Protein AF-0000000072565483 (afdb_homodimer)

Organism: Arthroderma benhamiae (strain ATCC MYA-4681 / CBS 112371) (NCBI:txid663331)

InterPro domains:
  IPR013901 Anthrone oxygenase [PF08592] (45-177)

Radius of gyration: 23.78 Å; Cα contacts (8 Å, |Δi|>4): 462; chains: 2; bounding box: 45×75×50 Å

pLDDT: mean 85.77, std 15.74, range [36.38, 98.44]

Sequence (370 aa):
MNPGSILTYSTALIPTITLPSGSGPASYDSNHKPGSPISHIATQWRHAYNIGKSSMPFCAIGAGTAYAYLSYVFRHETTLRPADTRTSNWYLLASGLVMSIIPYTLLVMSPTNKSLLSRAEVADAESMTGVSKAKEAASKASGDSKATREDVEVLNWLKGWAELNVVRSLFPLAGTLAALYATLYMNPGSILTYSTALIPTITLPSGSGPASYDSNHKPGSPISHIATQWRHAYNIGKSSMPFCAIGAGTAYAYLSYVFRHETTLRPADTRTSNWYLLASGLVMSIIPYTLLVMSPTNKSLLSRAEVADAESMTGVSKAKEAASKASGDSKATREDVEVLNWLKGWAELNVVRSLFPLAGTLAALYATLY

Foldseek 3Di:
DALVVLLCCLPPVLCVLQQQPPDDPPPVDPPRHRPDPLLVSLLSVVVVVVVCVVPQLVVLQVQLVVLQVVLVPLCDDDPVDHRDNVLSVLSNLLSCLSNVLVVLCVPPVVVLVVVSVVSNVVSVVCVVVVNVVVCVVCCVVVVPPVVVVVSVVSSVSSNVNSVSSNVSSVSNVVSVVSNVVSVPD/DALVVLLCCLPPVLCVLQQQPPDDPPPPDPPRHRPDPLLVSLLSVVVVVVVCVVPQLVVLQVQLVVLQVVLVPLCDDDPVDHRDNVLSVLSNLLSCLSNVLVVLCVPPVVVLVVVSVVSNVVSVVCVVVVNVVVVVVCCVVVVPPVSVVVSVVSSVSSNVNSVSSNVSSVSNVVSVVSNVVSVPD

Nearest PDB structures (foldseek):
  6ixg-assembly2_B  TM=3.449E-01  e=3.490E+00  Homo sapiens
  3ja6-assembly1_I  TM=3.674E-01  e=7.450E+00  Escherichia coli
  6ixg-assembly2_B  TM=3.447E-01  e=3.470E+00  Homo sapiens

Secondary structure (DSSP, 8-state):
--HHHHHHIIIIIHHHHTPBTT-SS----TT--BSS-HHHHHHHHHHHHHHHHHHHHHHHHHHHHHHHHHHHHHHS-BTTB---HHHHHHHHHHHHHHHTHHHHIIIIIHHHHHHHHHHHHHHHHHHHHTHHHHHHHHHHHHT-HHHHHHHHHHHHHHHHHHHHHHHHHHHHHHHHHHHHHHHH-/--HHHHHHIIIIIHHHHTPBTT-SS----TT--BSS-HHHHHHHHHHHHHHHHHHHHHHHHHHHHHHHHHHHHHHS-BTTB---HHHHHHHHHHHHHHHTHHHHIIIIIHHHHHHHHHHHHHHHHHHHHTHHHHHHHHHHHHT-HHHHHHHHHHHHHHHHHHHHHHHHHHHHHHHHHHHHHHHH-

Structure (mmCIF, N/CA/C/O backbone):
data_AF-0000000072565483-model_v1
#
loop_
_entity.id
_entity.type
_entity.pdbx_description
1 polymer 'DUF1772-domain-containing protein'
#
loop_
_atom_site.group_PDB
_atom_site.id
_atom_site.type_symbol
_atom_site.label_atom_id
_atom_site.label_alt_id
_atom_site.label_comp_id
_atom_site.label_asym_id
_atom_site.label_entity_id
_atom_site.label_seq_id
_atom_site.pdbx_PDB_ins_code
_atom_site.Cartn_x
_atom_site.Cartn_y
_atom_site.Cartn_z
_atom_site.occupancy
_atom_site.B_iso_or_equiv
_atom_site.auth_seq_id
_atom_site.auth_comp_id
_atom_site.auth_asym_id
_atom_site.auth_atom_id
_atom_site.pdbx_PDB_model_num
ATOM 1 N N . MET A 1 1 ? 6.883 -11.883 -2.469 1 46.59 1 MET A N 1
ATOM 2 C CA . MET A 1 1 ? 7.16 -10.453 -2.334 1 46.59 1 MET A CA 1
ATOM 3 C C . MET A 1 1 ? 6.336 -9.648 -3.33 1 46.59 1 MET A C 1
ATOM 5 O O . MET A 1 1 ? 6.32 -9.953 -4.523 1 46.59 1 MET A O 1
ATOM 9 N N . ASN A 1 2 ? 5.277 -8.688 -2.691 1 68.81 2 ASN A N 1
ATOM 10 C CA . ASN A 1 2 ? 4.148 -8.219 -3.492 1 68.81 2 ASN A CA 1
ATOM 11 C C . ASN A 1 2 ? 4.434 -6.863 -4.129 1 68.81 2 ASN A C 1
ATOM 13 O O . ASN A 1 2 ? 4.594 -5.863 -3.422 1 68.81 2 ASN A O 1
ATOM 17 N N . PRO A 1 3 ? 5.027 -6.895 -5.359 1 86.38 3 PRO A N 1
ATOM 18 C CA . PRO A 1 3 ? 5.188 -5.648 -6.113 1 86.38 3 PRO A CA 1
ATOM 19 C C . PRO A 1 3 ? 4.043 -4.664 -5.875 1 86.38 3 PRO A C 1
ATOM 21 O O . PRO A 1 3 ? 4.258 -3.451 -5.895 1 86.38 3 PRO A O 1
ATOM 24 N N . GLY A 1 4 ? 3.014 -5.215 -5.469 1 87.81 4 GLY A N 1
ATOM 25 C CA . GLY A 1 4 ? 1.86 -4.363 -5.219 1 87.81 4 GLY A CA 1
ATOM 26 C C . GLY A 1 4 ? 2.029 -3.475 -4 1 87.81 4 GLY A C 1
ATOM 27 O O . GLY A 1 4 ? 1.647 -2.303 -4.023 1 87.81 4 GLY A O 1
ATOM 28 N N . SER A 1 5 ? 2.588 -4.051 -2.98 1 91.25 5 SER A N 1
ATOM 29 C CA . SER A 1 5 ? 2.82 -3.27 -1.771 1 91.25 5 SER A CA 1
ATOM 30 C C . SER A 1 5 ? 3.803 -2.131 -2.029 1 91.25 5 SER A C 1
ATOM 32 O O . SER A 1 5 ? 3.578 -1 -1.593 1 91.25 5 SER A O 1
ATOM 34 N N . ILE A 1 6 ? 4.836 -2.445 -2.756 1 93.19 6 ILE A N 1
ATOM 35 C CA . ILE A 1 6 ? 5.848 -1.439 -3.061 1 93.19 6 ILE A CA 1
ATOM 36 C C . ILE A 1 6 ? 5.223 -0.318 -3.889 1 93.19 6 ILE A C 1
ATOM 38 O O . ILE A 1 6 ? 5.387 0.862 -3.568 1 93.19 6 ILE A O 1
ATOM 42 N N . LEU A 1 7 ? 4.461 -0.708 -4.832 1 93.5 7 LEU A N 1
ATOM 43 C CA . LEU A 1 7 ? 3.861 0.255 -5.746 1 93.5 7 LEU A CA 1
ATOM 44 C C . LEU A 1 7 ? 2.844 1.131 -5.023 1 93.5 7 LEU A C 1
ATOM 46 O O . LEU A 1 7 ? 2.682 2.307 -5.355 1 93.5 7 LEU A O 1
ATOM 50 N N . THR A 1 8 ? 2.229 0.582 -4.055 1 94.88 8 THR A N 1
ATOM 51 C CA . THR A 1 8 ? 1.187 1.291 -3.322 1 94.88 8 THR A CA 1
ATOM 52 C C . THR A 1 8 ? 1.768 2.49 -2.578 1 94.88 8 THR A C 1
ATOM 54 O O . THR A 1 8 ? 1.106 3.521 -2.441 1 94.88 8 THR A O 1
ATOM 57 N N . TYR A 1 9 ? 2.975 2.449 -2.135 1 96.75 9 TYR A N 1
ATOM 58 C CA . TYR A 1 9 ? 3.607 3.598 -1.497 1 96.75 9 TYR A CA 1
ATOM 59 C C . TYR A 1 9 ? 3.701 4.773 -2.461 1 96.75 9 TYR A C 1
ATOM 61 O O . TYR A 1 9 ? 3.428 5.918 -2.086 1 96.75 9 TYR A O 1
ATOM 69 N N . SER A 1 10 ? 4.023 4.453 -3.705 1 97.25 10 SER A N 1
ATOM 70 C CA . SER A 1 10 ? 4.223 5.508 -4.695 1 97.25 10 SER A CA 1
ATOM 71 C C . SER A 1 10 ? 2.893 5.984 -5.273 1 97.25 10 SER A C 1
ATOM 73 O O . SER A 1 10 ? 2.719 7.172 -5.547 1 97.25 10 SER A O 1
ATOM 75 N N . THR A 1 11 ? 1.966 5.055 -5.355 1 94.94 11 THR A N 1
ATOM 76 C CA . THR A 1 11 ? 0.768 5.395 -6.117 1 94.94 11 THR A CA 1
ATOM 77 C C . THR A 1 11 ? -0.355 5.84 -5.184 1 94.94 11 THR A C 1
ATOM 79 O O . THR A 1 11 ? -1.305 6.496 -5.617 1 94.94 11 THR A O 1
ATOM 82 N N . ALA A 1 12 ? -0.25 5.504 -3.953 1 95.62 12 ALA A N 1
ATOM 83 C CA . ALA A 1 12 ? -1.341 5.852 -3.047 1 95.62 12 ALA A CA 1
ATOM 84 C C . ALA A 1 12 ? -0.822 6.625 -1.836 1 95.62 12 ALA A C 1
ATOM 86 O O . ALA A 1 12 ? -1.304 7.719 -1.537 1 95.62 12 ALA A O 1
ATOM 87 N N . LEU A 1 13 ? 0.174 6.141 -1.209 1 96.69 13 LEU A N 1
ATOM 88 C CA . LEU A 1 13 ? 0.614 6.727 0.053 1 96.69 13 LEU A CA 1
ATOM 89 C C . LEU A 1 13 ? 1.181 8.125 -0.164 1 96.69 13 LEU A C 1
ATOM 91 O O . LEU A 1 13 ? 0.749 9.078 0.483 1 96.69 13 LEU A O 1
ATOM 95 N N . ILE A 1 14 ? 2.102 8.289 -1.11 1 97.38 14 ILE A N 1
ATOM 96 C CA . ILE A 1 14 ? 2.77 9.57 -1.315 1 97.38 14 ILE A CA 1
ATOM 97 C C . ILE A 1 14 ? 1.759 10.609 -1.795 1 97.38 14 ILE A C 1
ATOM 99 O O . ILE A 1 14 ? 1.671 11.703 -1.233 1 97.38 14 ILE A O 1
ATOM 103 N N . PRO A 1 15 ? 0.919 10.281 -2.76 1 95.44 15 PRO A N 1
ATOM 104 C CA . PRO A 1 15 ? -0.074 11.281 -3.164 1 95.44 15 PRO A CA 1
ATOM 105 C C . PRO A 1 15 ? -1.055 11.625 -2.045 1 95.44 15 PRO A C 1
ATOM 107 O O . PRO A 1 15 ? -1.572 12.742 -1.996 1 95.44 15 PRO A O 1
ATOM 110 N N . THR A 1 16 ? -1.257 10.727 -1.17 1 96.12 16 THR A N 1
ATOM 111 C CA . THR A 1 16 ? -2.225 10.938 -0.101 1 96.12 16 THR A CA 1
ATOM 112 C C . THR A 1 16 ? -1.647 11.859 0.975 1 96.12 16 THR A C 1
ATOM 114 O O . THR A 1 16 ? -2.324 12.773 1.446 1 96.12 16 THR A O 1
ATOM 117 N N . ILE A 1 17 ? -0.395 11.68 1.289 1 95.88 17 ILE A N 1
ATOM 118 C CA . ILE A 1 17 ? 0.147 12.484 2.377 1 95.88 17 ILE A CA 1
ATOM 119 C C . ILE A 1 17 ? 0.5 13.875 1.86 1 95.88 17 ILE A C 1
ATOM 121 O O . ILE A 1 17 ? 0.728 14.797 2.646 1 95.88 17 ILE A O 1
ATOM 125 N N . THR A 1 18 ? 0.557 14.055 0.554 1 94.88 18 THR A N 1
ATOM 126 C CA . THR A 1 18 ? 0.87 15.352 -0.024 1 94.88 18 THR A CA 1
ATOM 127 C C . THR A 1 18 ? -0.388 16.016 -0.58 1 94.88 18 THR A C 1
ATOM 129 O O . THR A 1 18 ? -0.303 17 -1.328 1 94.88 18 THR A O 1
ATOM 132 N N . LEU A 1 19 ? -1.481 15.453 -0.203 1 93.25 19 LEU A N 1
ATOM 133 C CA . LEU A 1 19 ? -2.756 15.953 -0.709 1 93.25 19 LEU A CA 1
ATOM 134 C C . LEU A 1 19 ? -3.004 17.391 -0.248 1 93.25 19 LEU A C 1
ATOM 136 O O . LEU A 1 19 ? -2.771 17.719 0.916 1 93.25 19 LEU A O 1
ATOM 140 N N . PRO A 1 20 ? -3.428 18.297 -1.104 1 88.44 20 PRO A N 1
ATOM 141 C CA . PRO A 1 20 ? -3.779 19.641 -0.68 1 88.44 20 PRO A CA 1
ATOM 142 C C . PRO A 1 20 ? -5.031 19.688 0.192 1 88.44 20 PRO A C 1
ATOM 144 O O . PRO A 1 20 ? -5.84 18.75 0.163 1 88.44 20 PRO A O 1
ATOM 147 N N . SER A 1 21 ? -5.082 20.766 0.998 1 78.19 21 SER A N 1
ATOM 148 C CA . SER A 1 21 ? -6.281 20.969 1.804 1 78.19 21 SER A CA 1
ATOM 149 C C . SER A 1 21 ? -7.492 21.266 0.926 1 78.19 21 SER A C 1
ATOM 151 O O . SER A 1 21 ? -7.391 21.984 -0.067 1 78.19 21 SER A O 1
ATOM 153 N N . GLY A 1 22 ? -8.602 20.922 1.301 1 64.44 22 GLY A N 1
ATOM 154 C CA . GLY A 1 22 ? -9.836 21.25 0.612 1 64.44 22 GLY A CA 1
ATOM 155 C C . GLY A 1 22 ? -9.984 20.531 -0.72 1 64.44 22 GLY A C 1
ATOM 156 O O . GLY A 1 22 ? -10.805 20.922 -1.551 1 64.44 22 GLY A O 1
ATOM 157 N N . SER A 1 23 ? -8.852 19.844 -1.213 1 57.5 23 SER A N 1
ATOM 158 C CA . SER A 1 23 ? -8.711 19.5 -2.625 1 57.5 23 SER A CA 1
ATOM 159 C C . SER A 1 23 ? -9.844 18.578 -3.088 1 57.5 23 SER A C 1
ATOM 161 O O . SER A 1 23 ? -10.109 17.562 -2.465 1 57.5 23 SER A O 1
ATOM 163 N N . GLY A 1 24 ? -10.922 19.156 -3.592 1 50.03 24 GLY A N 1
ATOM 164 C CA . GLY A 1 24 ? -11.703 18.547 -4.656 1 50.03 24 GLY A CA 1
ATOM 165 C C . GLY A 1 24 ? -10.875 17.656 -5.559 1 50.03 24 GLY A C 1
ATOM 166 O O . GLY A 1 24 ? -9.703 17.375 -5.27 1 50.03 24 GLY A O 1
ATOM 167 N N . PRO A 1 25 ? -11.273 17.328 -6.645 1 42.94 25 PRO A N 1
ATOM 168 C CA . PRO A 1 25 ? -10.469 16.531 -7.578 1 42.94 25 PRO A CA 1
ATOM 169 C C . PRO A 1 25 ? -9.062 17.078 -7.77 1 42.94 25 PRO A C 1
ATOM 171 O O . PRO A 1 25 ? -8.891 18.297 -7.98 1 42.94 25 PRO A O 1
ATOM 174 N N . ALA A 1 26 ? -8.141 16.656 -7.164 1 43.19 26 ALA A N 1
ATOM 175 C CA . ALA A 1 26 ? -6.75 17.094 -7.086 1 43.19 26 ALA A CA 1
ATOM 176 C C . ALA A 1 26 ? -6.281 17.672 -8.422 1 43.19 26 ALA A C 1
ATOM 178 O O . ALA A 1 26 ? -6.199 16.938 -9.414 1 43.19 26 ALA A O 1
ATOM 179 N N . SER A 1 27 ? -6.688 18.828 -8.891 1 36.62 27 SER A N 1
ATOM 180 C CA . SER A 1 27 ? -5.859 19.375 -9.961 1 36.62 27 SER A CA 1
ATOM 181 C C . SER A 1 27 ? -4.422 19.594 -9.5 1 36.62 27 SER A C 1
ATOM 183 O O . SER A 1 27 ? -4.188 20.172 -8.438 1 36.62 27 SER A O 1
ATOM 185 N N . TYR A 1 28 ? -3.527 18.703 -9.852 1 36.91 28 TYR A N 1
ATOM 186 C CA . TYR A 1 28 ? -2.088 18.859 -9.68 1 36.91 28 TYR A CA 1
ATOM 187 C C . TYR A 1 28 ? -1.649 20.266 -10.031 1 36.91 28 TYR A C 1
ATOM 189 O O . TYR A 1 28 ? -1.38 20.578 -11.195 1 36.91 28 TYR A O 1
ATOM 197 N N . ASP A 1 29 ? -2.174 21.312 -9.656 1 39.22 29 ASP A N 1
ATOM 198 C CA . ASP A 1 29 ? -1.518 22.578 -10 1 39.22 29 ASP A CA 1
ATOM 199 C C . ASP A 1 29 ? -0.227 22.75 -9.211 1 39.22 29 ASP A C 1
ATOM 201 O O . ASP A 1 29 ? -0.084 22.203 -8.109 1 39.22 29 ASP A O 1
ATOM 205 N N . SER A 1 30 ? 0.915 23.078 -9.828 1 43.91 30 SER A N 1
ATOM 206 C CA . SER A 1 30 ? 2.264 23.453 -9.414 1 43.91 30 SER A CA 1
ATOM 207 C C . SER A 1 30 ? 2.256 24.125 -8.047 1 43.91 30 SER A C 1
ATOM 209 O O . SER A 1 30 ? 3.229 24.031 -7.293 1 43.91 30 SER A O 1
ATOM 211 N N . ASN A 1 31 ? 1.217 24.938 -7.723 1 50.19 31 ASN A N 1
ATOM 212 C CA . ASN A 1 31 ? 1.109 25.672 -6.469 1 50.19 31 ASN A CA 1
ATOM 213 C C . ASN A 1 31 ? 0.411 24.844 -5.391 1 50.19 31 ASN A C 1
ATOM 215 O O . ASN A 1 31 ? -0.151 25.406 -4.445 1 50.19 31 ASN A O 1
ATOM 219 N N . HIS A 1 32 ? 0.515 23.547 -5.512 1 61.59 32 HIS A N 1
ATOM 220 C CA . HIS A 1 32 ? -0.206 22.578 -4.688 1 61.59 32 HIS A CA 1
ATOM 221 C C . HIS A 1 32 ? 0.387 22.484 -3.285 1 61.59 32 HIS A C 1
ATOM 223 O O . HIS A 1 32 ? 1.496 21.984 -3.105 1 61.59 32 HIS A O 1
ATOM 229 N N . LYS A 1 33 ? -0.057 23.344 -2.557 1 76.69 33 LYS A N 1
ATOM 230 C CA . LYS A 1 33 ? 0.344 23.328 -1.152 1 76.69 33 LYS A CA 1
ATOM 231 C C . LYS A 1 33 ? -0.355 22.203 -0.393 1 76.69 33 LYS A C 1
ATOM 233 O O . LYS A 1 33 ? -1.586 22.156 -0.338 1 76.69 33 LYS A O 1
ATOM 238 N N . PRO A 1 34 ? 0.453 21.344 0.024 1 87.62 34 PRO A N 1
ATOM 239 C CA . PRO A 1 34 ? -0.163 20.266 0.804 1 87.62 34 PRO A CA 1
ATOM 240 C C . PRO A 1 34 ? -0.987 20.797 1.979 1 87.62 34 PRO A C 1
ATOM 242 O O . PRO A 1 34 ? -0.74 21.891 2.471 1 87.62 34 PRO A O 1
ATOM 245 N N . GLY A 1 35 ? -1.945 19.953 2.318 1 87.75 35 GLY A N 1
ATOM 246 C CA . GLY A 1 35 ? -2.809 20.297 3.432 1 87.75 35 GLY A CA 1
ATOM 247 C C . GLY A 1 35 ? -2.152 20.094 4.785 1 87.75 35 GLY A C 1
ATOM 248 O O . GLY A 1 35 ? -2.617 20.641 5.793 1 87.75 35 GLY A O 1
ATOM 249 N N . SER A 1 36 ? -1.115 19.328 4.801 1 89.94 36 SER A N 1
ATOM 250 C CA . SER A 1 36 ? -0.329 19.094 6.008 1 89.94 36 SER A CA 1
ATOM 251 C C . SER A 1 36 ? 0.992 19.859 5.961 1 89.94 36 SER A C 1
ATOM 253 O O . SER A 1 36 ? 1.561 20.062 4.887 1 89.94 36 SER A O 1
ATOM 255 N N . PRO A 1 37 ? 1.458 20.312 7.188 1 89.31 37 PRO A N 1
ATOM 256 C CA . PRO A 1 37 ? 2.793 20.906 7.191 1 89.31 37 PRO A CA 1
ATOM 257 C C . PRO A 1 37 ? 3.857 19.984 6.598 1 89.31 37 PRO A C 1
ATOM 259 O O . PRO A 1 37 ? 3.82 18.781 6.812 1 89.31 37 PRO A O 1
ATOM 262 N N . ILE A 1 38 ? 4.746 20.547 5.879 1 91.5 38 ILE A N 1
ATOM 263 C CA . ILE A 1 38 ? 5.785 19.781 5.191 1 91.5 38 ILE A CA 1
ATOM 264 C C . ILE A 1 38 ? 6.605 19 6.207 1 91.5 38 ILE A C 1
ATOM 266 O O . ILE A 1 38 ? 7.023 17.859 5.934 1 91.5 38 ILE A O 1
ATOM 270 N N . SER A 1 39 ? 6.895 19.562 7.344 1 90.69 39 SER A N 1
ATOM 271 C CA . SER A 1 39 ? 7.609 18.859 8.398 1 90.69 39 SER A CA 1
ATOM 272 C C . SER A 1 39 ? 6.871 17.594 8.812 1 90.69 39 SER A C 1
ATOM 274 O O . SER A 1 39 ? 7.492 16.547 9.023 1 90.69 39 SER A O 1
ATOM 276 N N . HIS A 1 40 ? 5.57 17.688 8.883 1 92.44 40 HIS A N 1
ATOM 277 C CA . HIS A 1 40 ? 4.766 16.531 9.234 1 92.44 40 HIS A CA 1
ATOM 278 C C . HIS A 1 40 ? 4.773 15.492 8.109 1 92.44 40 HIS A C 1
ATOM 280 O O . HIS A 1 40 ? 4.809 14.289 8.375 1 92.44 40 HIS A O 1
ATOM 286 N N . ILE A 1 41 ? 4.73 15.945 6.922 1 95.19 41 ILE A N 1
ATOM 287 C CA . ILE A 1 41 ? 4.773 15.039 5.777 1 95.19 41 ILE A CA 1
ATOM 288 C C . ILE A 1 41 ? 6.082 14.25 5.789 1 95.19 41 ILE A C 1
ATOM 290 O O . ILE A 1 41 ? 6.09 13.055 5.496 1 95.19 41 ILE A O 1
ATOM 294 N N . ALA A 1 42 ? 7.172 14.898 6.133 1 95.25 42 ALA A N 1
ATOM 295 C CA . ALA A 1 42 ? 8.461 14.219 6.23 1 95.25 42 ALA A CA 1
ATOM 296 C C . ALA A 1 42 ? 8.414 13.117 7.289 1 95.25 42 ALA A C 1
ATOM 298 O O . ALA A 1 42 ? 8.93 12.016 7.074 1 95.25 42 ALA A O 1
ATOM 299 N N . THR A 1 43 ? 7.828 13.414 8.375 1 95.31 43 THR A N 1
ATOM 300 C CA . THR A 1 43 ? 7.742 12.414 9.438 1 95.31 43 THR A CA 1
ATOM 301 C C . THR A 1 43 ? 6.781 11.297 9.047 1 95.31 43 THR A C 1
ATOM 303 O O . THR A 1 43 ? 6.98 10.141 9.422 1 95.31 43 THR A O 1
ATOM 306 N N . GLN A 1 44 ? 5.754 11.617 8.352 1 95.88 44 GLN A N 1
ATOM 307 C CA . GLN A 1 44 ? 4.852 10.594 7.828 1 95.88 44 GLN A CA 1
ATOM 308 C C . GLN A 1 44 ? 5.578 9.656 6.871 1 95.88 44 GLN A C 1
ATOM 310 O O . GLN A 1 44 ? 5.414 8.438 6.949 1 95.88 44 GLN A O 1
ATOM 315 N N . TRP A 1 45 ? 6.301 10.297 5.969 1 97.44 45 TRP A N 1
ATOM 316 C CA . TRP A 1 45 ? 7.078 9.453 5.066 1 97.44 45 TRP A CA 1
ATOM 317 C C . TRP A 1 45 ? 8.016 8.531 5.844 1 97.44 45 TRP A C 1
ATOM 319 O O . TRP A 1 45 ? 8.109 7.34 5.547 1 97.44 45 TRP A O 1
ATOM 329 N N . ARG A 1 46 ? 8.75 9.055 6.785 1 96.88 46 ARG A N 1
ATOM 330 C CA . ARG A 1 46 ? 9.664 8.242 7.582 1 96.88 46 ARG A CA 1
ATOM 331 C C . ARG A 1 46 ? 8.93 7.094 8.258 1 96.88 46 ARG A C 1
ATOM 333 O O . ARG A 1 46 ? 9.43 5.969 8.305 1 96.88 46 ARG A O 1
ATOM 340 N N . HIS A 1 47 ? 7.828 7.414 8.789 1 95.19 47 HIS A N 1
ATOM 341 C CA . HIS A 1 47 ? 7.031 6.375 9.43 1 95.19 47 HIS A CA 1
ATOM 342 C C . HIS A 1 47 ? 6.715 5.242 8.453 1 95.19 47 HIS A C 1
ATOM 344 O O . HIS A 1 47 ? 6.949 4.07 8.766 1 95.19 47 HIS A O 1
ATOM 350 N N . ALA A 1 48 ? 6.18 5.598 7.328 1 96 48 ALA A N 1
ATOM 351 C CA . ALA A 1 48 ? 5.855 4.605 6.305 1 96 48 ALA A CA 1
ATOM 352 C C . ALA A 1 48 ? 7.109 3.865 5.848 1 96 48 ALA A C 1
ATOM 354 O O . ALA A 1 48 ? 7.086 2.645 5.676 1 96 48 ALA A O 1
ATOM 355 N N . TYR A 1 49 ? 8.18 4.656 5.625 1 96.88 49 TYR A N 1
ATOM 356 C CA . TYR A 1 49 ? 9.453 4.086 5.215 1 96.88 49 TYR A CA 1
ATOM 357 C C . TYR A 1 49 ? 9.922 3.029 6.203 1 96.88 49 TYR A C 1
ATOM 359 O O . TYR A 1 49 ? 10.391 1.958 5.805 1 96.88 49 TYR A O 1
ATOM 367 N N . ASN A 1 50 ? 9.797 3.27 7.457 1 95.31 50 ASN A N 1
ATOM 368 C CA . ASN A 1 50 ? 10.25 2.346 8.492 1 95.31 50 ASN A CA 1
ATOM 369 C C . ASN A 1 50 ? 9.406 1.076 8.516 1 95.31 50 ASN A C 1
ATOM 371 O O . ASN A 1 50 ? 9.914 -0.006 8.82 1 95.31 50 ASN A O 1
ATOM 375 N N . ILE A 1 51 ? 8.195 1.223 8.195 1 93 51 ILE A N 1
ATOM 376 C CA . ILE A 1 51 ? 7.352 0.039 8.078 1 93 51 ILE A CA 1
ATOM 377 C C . ILE A 1 51 ? 7.852 -0.843 6.938 1 93 51 ILE A C 1
ATOM 379 O O . ILE A 1 51 ? 8.016 -2.053 7.109 1 93 51 ILE A O 1
ATOM 383 N N . GLY A 1 52 ? 8.094 -0.242 5.77 1 91.56 52 GLY A N 1
ATOM 384 C CA . GLY A 1 52 ? 8.602 -0.985 4.629 1 91.56 52 GLY A CA 1
ATOM 385 C C . GLY A 1 52 ? 9.977 -1.587 4.871 1 91.56 52 GLY A C 1
ATOM 386 O O . GLY A 1 52 ? 10.211 -2.75 4.543 1 91.56 52 GLY A O 1
ATOM 387 N N . LYS A 1 53 ? 10.797 -0.849 5.457 1 92.06 53 LYS A N 1
ATOM 388 C CA . LYS A 1 53 ? 12.172 -1.258 5.734 1 92.06 53 LYS A CA 1
ATOM 389 C C . LYS A 1 53 ? 12.211 -2.455 6.68 1 92.06 53 LYS A C 1
ATOM 391 O O . LYS A 1 53 ? 13.078 -3.318 6.562 1 92.06 53 LYS A O 1
ATOM 396 N N . SER A 1 54 ? 11.281 -2.582 7.551 1 90 54 SER A N 1
ATOM 397 C CA . SER A 1 54 ? 11.266 -3.639 8.555 1 90 54 SER A CA 1
ATOM 398 C C . SER A 1 54 ? 10.664 -4.926 7.996 1 90 54 SER A C 1
ATOM 400 O O . SER A 1 54 ? 10.844 -6 8.57 1 90 54 SER A O 1
ATOM 402 N N . SER A 1 55 ? 10.016 -4.867 6.875 1 87.62 55 SER A N 1
ATOM 403 C CA . SER A 1 55 ? 9.305 -6.055 6.418 1 87.62 55 SER A CA 1
ATOM 404 C C . SER A 1 55 ? 9.734 -6.441 5.008 1 87.62 55 SER A C 1
ATOM 406 O O . SER A 1 55 ? 9.945 -7.621 4.719 1 87.62 55 SER A O 1
ATOM 408 N N . MET A 1 56 ? 9.961 -5.496 4.18 1 87.62 56 MET A N 1
ATOM 409 C CA . MET A 1 56 ? 10.07 -5.773 2.75 1 87.62 56 MET A CA 1
ATOM 410 C C . MET A 1 56 ? 11.367 -6.516 2.438 1 87.62 56 MET A C 1
ATOM 412 O O . MET A 1 56 ? 11.375 -7.453 1.641 1 87.62 56 MET A O 1
ATOM 416 N N . PRO A 1 57 ? 12.469 -6.164 3.059 1 89.19 57 PRO A N 1
ATOM 417 C CA . PRO A 1 57 ? 13.688 -6.926 2.771 1 89.19 57 PRO A CA 1
ATOM 418 C C . PRO A 1 57 ? 13.586 -8.391 3.195 1 89.19 57 PRO A C 1
ATOM 420 O O . PRO A 1 57 ? 14.117 -9.273 2.518 1 89.19 57 PRO A O 1
ATOM 423 N N . PHE A 1 58 ? 12.914 -8.656 4.223 1 89.31 58 PHE A N 1
ATOM 424 C CA . PHE A 1 58 ? 12.75 -10.031 4.688 1 89.31 58 PHE A CA 1
AT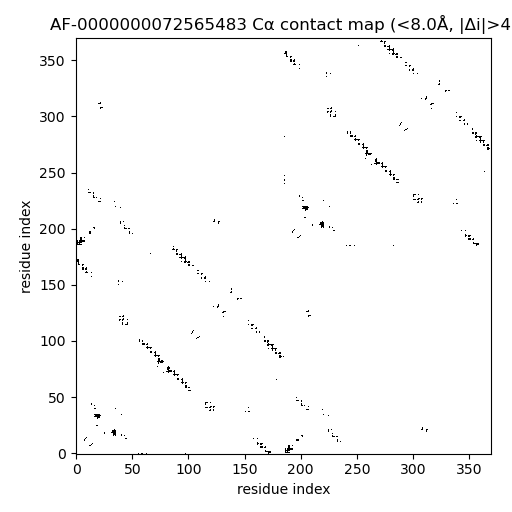OM 425 C C . PHE A 1 58 ? 11.859 -10.82 3.734 1 89.31 58 PHE A C 1
ATOM 427 O O . PHE A 1 58 ? 12.117 -11.992 3.467 1 89.31 58 PHE A O 1
ATOM 434 N N . CYS A 1 59 ? 10.859 -10.141 3.279 1 89.88 59 CYS A N 1
ATOM 435 C CA . CYS A 1 59 ? 10.023 -10.789 2.271 1 89.88 59 CYS A CA 1
ATOM 436 C C . CYS A 1 59 ? 10.828 -11.094 1.012 1 89.88 59 CYS A C 1
ATOM 438 O O . CYS A 1 59 ? 10.672 -12.156 0.414 1 89.88 59 CYS A O 1
ATOM 440 N N . ALA A 1 60 ? 11.648 -10.141 0.643 1 93.12 60 ALA A N 1
ATOM 441 C CA . ALA A 1 60 ? 12.469 -10.336 -0.55 1 93.12 60 ALA A CA 1
ATOM 442 C C . ALA A 1 60 ? 13.422 -11.516 -0.376 1 93.12 60 ALA A C 1
ATOM 444 O O . ALA A 1 60 ? 13.562 -12.344 -1.278 1 93.12 60 ALA A O 1
ATOM 445 N N . ILE A 1 61 ? 14.031 -11.625 0.739 1 94.5 61 ILE A N 1
ATOM 446 C CA . ILE A 1 61 ? 14.953 -12.719 1.025 1 94.5 61 ILE A CA 1
ATOM 447 C C . ILE A 1 61 ? 14.195 -14.047 1.03 1 94.5 61 ILE A C 1
ATOM 449 O O . ILE A 1 61 ? 14.664 -15.039 0.469 1 94.5 61 ILE A O 1
ATOM 453 N N . GLY A 1 62 ? 13.055 -14.055 1.668 1 94.31 62 GLY A N 1
ATOM 454 C CA . GLY A 1 62 ? 12.25 -15.258 1.671 1 94.31 62 GLY A CA 1
ATOM 455 C C . GLY A 1 62 ? 11.875 -15.734 0.279 1 94.31 62 GLY A C 1
ATOM 456 O O . GLY A 1 62 ? 12.094 -16.891 -0.069 1 94.31 62 GLY A O 1
ATOM 457 N N . ALA A 1 63 ? 11.352 -14.844 -0.495 1 92.88 63 ALA A N 1
ATOM 458 C CA . ALA A 1 63 ? 10.953 -15.195 -1.856 1 92.88 63 ALA A CA 1
ATOM 459 C C . ALA A 1 63 ? 12.172 -15.555 -2.707 1 92.88 63 ALA A C 1
ATOM 461 O O . ALA A 1 63 ? 12.141 -16.531 -3.461 1 92.88 63 ALA A O 1
ATOM 462 N N . GLY A 1 64 ? 13.211 -14.734 -2.564 1 96.06 64 GLY A N 1
ATOM 463 C CA . GLY A 1 64 ? 14.422 -15 -3.326 1 96.06 64 GLY A CA 1
ATOM 464 C C . GLY A 1 64 ? 15.023 -16.359 -3.023 1 96.06 64 GLY A C 1
ATOM 465 O O . GLY A 1 64 ? 15.469 -17.062 -3.932 1 96.06 64 GLY A O 1
ATOM 466 N N . THR A 1 65 ? 15.023 -16.75 -1.79 1 96.62 65 THR A N 1
ATOM 467 C CA . THR A 1 65 ? 15.586 -18.047 -1.386 1 96.62 65 THR A CA 1
ATOM 468 C C . THR A 1 65 ? 14.711 -19.188 -1.883 1 96.62 65 THR A C 1
ATOM 470 O O . THR A 1 65 ? 15.227 -20.25 -2.271 1 96.62 65 THR A O 1
ATOM 473 N N . ALA A 1 66 ? 13.422 -19 -1.833 1 93.69 66 ALA A N 1
ATOM 474 C CA . ALA A 1 66 ? 12.531 -20.031 -2.367 1 93.69 66 ALA A CA 1
ATOM 475 C C . ALA A 1 66 ? 12.781 -20.25 -3.854 1 93.69 66 ALA A C 1
ATOM 477 O O . ALA A 1 66 ? 12.859 -21.406 -4.305 1 93.69 66 ALA A O 1
ATOM 478 N N . TYR A 1 67 ? 12.922 -19.172 -4.586 1 95.38 67 TYR A N 1
ATOM 479 C CA . TYR A 1 67 ? 13.203 -19.297 -6.016 1 95.38 67 TYR A CA 1
ATOM 480 C C . TYR A 1 67 ? 14.562 -19.953 -6.25 1 95.38 67 TYR A C 1
ATOM 482 O O . TYR A 1 67 ? 14.719 -20.75 -7.176 1 95.38 67 TYR A O 1
ATOM 490 N N . ALA A 1 68 ? 15.516 -19.562 -5.457 1 96.56 68 ALA A N 1
ATOM 491 C CA . ALA A 1 68 ? 16.844 -20.172 -5.57 1 96.56 68 ALA A CA 1
ATOM 492 C C . ALA A 1 68 ? 16.781 -21.672 -5.293 1 96.56 68 ALA A C 1
ATOM 494 O O . ALA A 1 68 ? 17.453 -22.469 -5.961 1 96.56 68 ALA A O 1
ATOM 495 N N . TYR A 1 69 ? 16.062 -22.016 -4.293 1 93.69 69 TYR A N 1
ATOM 496 C CA . TYR A 1 69 ? 15.891 -23.422 -3.963 1 93.69 69 TYR A CA 1
ATOM 497 C C . TYR A 1 69 ? 15.273 -24.188 -5.129 1 93.69 69 TYR A C 1
ATOM 499 O O . TYR A 1 69 ? 15.727 -25.281 -5.469 1 93.69 69 TYR A O 1
ATOM 507 N N . LEU A 1 70 ? 14.258 -23.609 -5.727 1 90.62 70 LEU A N 1
ATOM 508 C CA . LEU A 1 70 ? 13.641 -24.25 -6.883 1 90.62 70 LEU A CA 1
ATOM 509 C C . LEU A 1 70 ? 14.641 -24.375 -8.031 1 90.62 70 LEU A C 1
ATOM 511 O O . LEU A 1 70 ? 14.664 -25.406 -8.719 1 90.62 70 LEU A O 1
ATOM 515 N N . SER A 1 71 ? 15.352 -23.312 -8.18 1 94.62 71 SER A N 1
ATOM 516 C CA . SER A 1 71 ? 16.391 -23.375 -9.195 1 94.62 71 SER A CA 1
ATOM 517 C C . SER A 1 71 ? 17.328 -24.547 -8.945 1 94.62 71 SER A C 1
ATOM 519 O O . SER A 1 71 ? 17.672 -25.297 -9.875 1 94.62 71 SER A O 1
ATOM 521 N N . TYR A 1 72 ? 17.75 -24.734 -7.715 1 92.88 72 TYR A N 1
ATOM 522 C CA . TYR A 1 72 ? 18.656 -25.812 -7.316 1 92.88 72 TYR A CA 1
ATOM 523 C C . TYR A 1 72 ? 18.031 -27.172 -7.578 1 92.88 72 TYR A C 1
ATOM 525 O O . TYR A 1 72 ? 18.672 -28.078 -8.117 1 92.88 72 TYR A O 1
ATOM 533 N N . VAL A 1 73 ? 16.812 -27.328 -7.242 1 88.56 73 VAL A N 1
ATOM 534 C CA . VAL A 1 73 ? 16.094 -28.594 -7.379 1 88.56 73 VAL A CA 1
ATOM 535 C C . VAL A 1 73 ? 15.992 -28.969 -8.859 1 88.56 73 VAL A C 1
ATOM 537 O O . VAL A 1 73 ? 16.188 -30.125 -9.227 1 88.56 73 VAL A O 1
ATOM 540 N N . PHE A 1 74 ? 15.727 -28.062 -9.734 1 88.94 74 PHE A N 1
ATOM 541 C CA . PHE A 1 74 ? 15.555 -28.328 -11.156 1 88.94 74 PHE A CA 1
ATOM 542 C C . PHE A 1 74 ? 16.906 -28.562 -11.82 1 88.94 74 PHE A C 1
ATOM 544 O O . PHE A 1 74 ? 16.984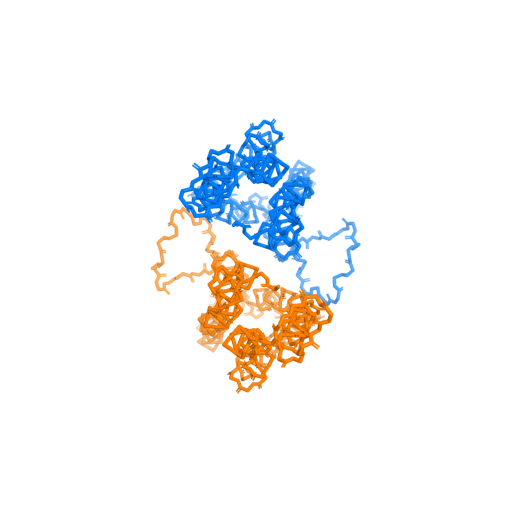 -29.234 -12.852 1 88.94 74 PHE A O 1
ATOM 551 N N . ARG A 1 75 ? 17.859 -27.938 -11.203 1 89.69 75 ARG A N 1
ATOM 552 C CA . ARG A 1 75 ? 19.203 -28.125 -11.758 1 89.69 75 ARG A CA 1
ATOM 553 C C . ARG A 1 75 ? 19.734 -29.516 -11.438 1 89.69 75 ARG A C 1
ATOM 555 O O . ARG A 1 75 ? 20.453 -30.125 -12.25 1 89.69 75 ARG A O 1
ATOM 562 N N . HIS A 1 76 ? 19.344 -29.906 -10.25 1 84.94 76 HIS A N 1
ATOM 563 C CA . HIS A 1 76 ? 19.891 -31.188 -9.797 1 84.94 76 HIS A CA 1
ATOM 564 C C . HIS A 1 76 ? 18.828 -32.281 -9.758 1 84.94 76 HIS A C 1
ATOM 566 O O . HIS A 1 76 ? 17.656 -31.984 -9.469 1 84.94 76 HIS A O 1
ATOM 572 N N . GLU A 1 77 ? 18.859 -33.188 -10.719 1 68.69 77 GLU A N 1
ATOM 573 C CA . GLU A 1 77 ? 17.906 -34.281 -10.75 1 68.69 77 GLU A CA 1
ATOM 574 C C . GLU A 1 77 ? 17.469 -34.688 -9.336 1 68.69 77 GLU A C 1
ATOM 576 O O . GLU A 1 77 ? 18.297 -34.75 -8.43 1 68.69 77 GLU A O 1
ATOM 581 N N . THR A 1 78 ? 16.266 -34.406 -9.227 1 64.69 78 THR A N 1
ATOM 582 C CA . THR A 1 78 ? 15.719 -34.938 -7.988 1 64.69 78 THR A CA 1
ATOM 583 C C . THR A 1 78 ? 14.844 -36.156 -8.273 1 64.69 78 THR A C 1
ATOM 585 O O . THR A 1 78 ? 14.609 -36.5 -9.43 1 64.69 78 THR A O 1
ATOM 588 N N . THR A 1 79 ? 14.711 -37.031 -7.266 1 61.59 79 THR A N 1
ATOM 589 C CA . THR A 1 79 ? 13.859 -38.188 -7.414 1 61.59 79 THR A CA 1
ATOM 590 C C . THR A 1 79 ? 12.523 -37.812 -8.047 1 61.59 79 THR A C 1
ATOM 592 O O . THR A 1 79 ? 11.859 -38.656 -8.656 1 61.59 79 THR A O 1
ATOM 595 N N . LEU A 1 80 ? 12.203 -36.625 -8.078 1 56.34 80 LEU A N 1
ATOM 596 C CA . LEU A 1 80 ? 10.852 -36.219 -8.461 1 56.34 80 LEU A CA 1
ATOM 597 C C . LEU A 1 80 ? 10.828 -35.656 -9.883 1 56.34 80 LEU A C 1
ATOM 599 O O . LEU A 1 80 ? 9.781 -35.656 -10.531 1 56.34 80 LEU A O 1
ATOM 603 N N . ARG A 1 81 ? 11.938 -35.188 -10.281 1 65.38 81 ARG A N 1
ATOM 604 C CA . ARG A 1 81 ? 11.875 -34.562 -11.602 1 65.38 81 ARG A CA 1
ATOM 605 C C . ARG A 1 81 ? 13.242 -34.625 -12.289 1 65.38 81 ARG A C 1
ATOM 607 O O . ARG A 1 81 ? 14.266 -34.375 -11.656 1 65.38 81 ARG A O 1
ATOM 614 N N . PRO A 1 82 ? 13.266 -35 -13.516 1 73.25 82 PRO A N 1
ATOM 615 C CA . PRO A 1 82 ? 14.523 -34.875 -14.266 1 73.25 82 PRO A CA 1
ATOM 616 C C . PRO A 1 82 ? 15.055 -33.469 -14.328 1 73.25 82 PRO A C 1
ATOM 618 O O . PRO A 1 82 ? 14.297 -32.5 -14.148 1 73.25 82 PRO A O 1
ATOM 621 N N . ALA A 1 83 ? 16.281 -33.406 -14.359 1 75.31 83 ALA A N 1
ATOM 622 C CA . ALA A 1 83 ? 16.938 -32.094 -14.453 1 75.31 83 ALA A CA 1
ATOM 623 C C . ALA A 1 83 ? 16.438 -31.312 -15.672 1 75.31 83 ALA A C 1
ATOM 625 O O . ALA A 1 83 ? 16.234 -31.891 -16.734 1 75.31 83 ALA A O 1
ATOM 626 N N . ASP A 1 84 ? 16.125 -30.094 -15.414 1 88.75 84 ASP A N 1
ATOM 627 C CA . ASP A 1 84 ? 15.703 -29.156 -16.453 1 88.75 84 ASP A CA 1
ATOM 628 C C . ASP A 1 84 ? 16.422 -27.812 -16.312 1 88.75 84 ASP A C 1
ATOM 630 O O . ASP A 1 84 ? 15.977 -26.922 -15.586 1 88.75 84 ASP A O 1
ATOM 634 N N . THR A 1 85 ? 17.422 -27.703 -17.047 1 90.69 85 THR A N 1
ATOM 635 C CA . THR A 1 85 ? 18.312 -26.547 -16.938 1 90.69 85 THR A CA 1
ATOM 636 C C . THR A 1 85 ? 17.578 -25.25 -17.297 1 90.69 85 THR A C 1
ATOM 638 O O . THR A 1 85 ? 17.828 -24.203 -16.688 1 90.69 85 THR A O 1
ATOM 641 N N . ARG A 1 86 ? 16.766 -25.312 -18.234 1 93.19 86 ARG A N 1
ATOM 642 C CA . ARG A 1 86 ? 16.016 -24.125 -18.656 1 93.19 86 ARG A CA 1
ATOM 643 C C . ARG A 1 86 ? 15.141 -23.609 -17.516 1 93.19 86 ARG A C 1
ATOM 645 O O . ARG A 1 86 ? 15.195 -22.438 -17.172 1 93.19 86 ARG A O 1
ATOM 652 N N . THR A 1 87 ? 14.383 -24.5 -16.953 1 92.75 87 THR A N 1
ATOM 653 C CA . THR A 1 87 ? 13.531 -24.156 -15.828 1 92.75 87 THR A CA 1
ATOM 654 C C . THR A 1 87 ? 14.367 -23.641 -14.648 1 92.75 87 THR A C 1
ATOM 656 O O . THR A 1 87 ? 14.016 -22.656 -14.016 1 92.75 87 THR A O 1
ATOM 659 N N . SER A 1 88 ? 15.422 -24.266 -14.398 1 95.19 88 SER A N 1
ATOM 660 C CA . SER A 1 88 ? 16.328 -23.859 -13.328 1 95.19 88 SER A CA 1
ATOM 661 C C . SER A 1 88 ? 16.812 -22.422 -13.531 1 95.19 88 SER A C 1
ATOM 663 O O . SER A 1 88 ? 16.812 -21.625 -12.586 1 95.19 88 SER A O 1
ATOM 665 N N . ASN A 1 89 ? 17.125 -22.094 -14.773 1 96.94 89 ASN A N 1
ATOM 666 C CA . ASN A 1 89 ? 17.656 -20.766 -15.07 1 96.94 89 ASN A CA 1
ATOM 667 C C . ASN A 1 89 ? 16.594 -19.688 -14.867 1 96.94 89 ASN A C 1
ATOM 669 O O . ASN A 1 89 ? 16.906 -18.578 -14.438 1 96.94 89 ASN A O 1
ATOM 673 N N . TRP A 1 90 ? 15.398 -19.969 -15.18 1 97.25 90 TRP A N 1
ATOM 674 C CA . TRP A 1 90 ? 14.328 -19 -14.984 1 97.25 90 TRP A CA 1
ATOM 675 C C . TRP A 1 90 ? 14.07 -18.75 -13.508 1 97.25 90 TRP A C 1
ATOM 677 O O . TRP A 1 90 ? 13.828 -17.625 -13.086 1 97.25 90 TRP A O 1
ATOM 687 N N . TYR A 1 91 ? 14.164 -19.766 -12.727 1 96.56 91 TYR A N 1
ATOM 688 C CA . TYR A 1 91 ? 14.008 -19.594 -11.289 1 96.56 91 TYR A CA 1
ATOM 689 C C . TYR A 1 91 ? 15.18 -18.828 -10.695 1 96.56 91 TYR A C 1
ATOM 691 O O . TYR A 1 91 ? 15.008 -18.047 -9.75 1 96.56 91 TYR A O 1
ATOM 699 N N . LEU A 1 92 ? 16.312 -19.078 -11.234 1 97.88 92 LEU A N 1
ATOM 700 C CA . LEU A 1 92 ? 17.484 -18.312 -10.773 1 97.88 92 LEU A CA 1
ATOM 701 C C . LEU A 1 92 ? 17.328 -16.844 -11.109 1 97.88 92 LEU A C 1
ATOM 703 O O . LEU A 1 92 ? 17.656 -15.977 -10.289 1 97.88 92 LEU A O 1
ATOM 707 N N . LEU A 1 93 ? 16.875 -16.547 -12.273 1 98.38 93 LEU A N 1
ATOM 708 C CA . LEU A 1 93 ? 16.609 -15.172 -12.672 1 98.38 93 LEU A CA 1
ATOM 709 C C . LEU A 1 93 ? 15.586 -14.531 -11.75 1 98.38 93 LEU A C 1
ATOM 711 O O . LEU A 1 93 ? 15.758 -13.383 -11.32 1 98.38 93 LEU A O 1
ATOM 715 N N . ALA A 1 94 ? 14.547 -15.273 -11.469 1 97.94 94 ALA A N 1
ATOM 716 C CA . ALA A 1 94 ? 13.516 -14.773 -10.562 1 97.94 94 ALA A CA 1
ATOM 717 C C . ALA A 1 94 ? 14.109 -14.43 -9.195 1 97.94 94 ALA A C 1
ATOM 719 O O . ALA A 1 94 ? 13.805 -13.375 -8.633 1 97.94 94 ALA A O 1
ATOM 720 N N . SER A 1 95 ? 14.906 -15.273 -8.75 1 98.06 95 SER A N 1
ATOM 721 C CA . SER A 1 95 ? 15.555 -15.062 -7.461 1 98.06 95 SER A CA 1
ATOM 722 C C . SER A 1 95 ? 16.391 -13.789 -7.469 1 98.06 95 SER A C 1
ATOM 724 O O . SER A 1 95 ? 16.25 -12.945 -6.578 1 98.06 95 SER A O 1
ATOM 726 N N . GLY A 1 96 ? 17.172 -13.68 -8.453 1 98.19 96 GLY A N 1
ATOM 727 C CA . GLY A 1 96 ? 18.016 -12.5 -8.57 1 98.19 96 GLY A CA 1
ATOM 728 C C . GLY A 1 96 ? 17.234 -11.211 -8.672 1 98.19 96 GLY A C 1
ATOM 729 O O . GLY A 1 96 ? 17.594 -10.211 -8.039 1 98.19 96 GLY A O 1
ATOM 730 N N . LEU A 1 97 ? 16.172 -11.25 -9.406 1 98.06 97 LEU A N 1
ATOM 731 C CA . LEU A 1 97 ? 15.344 -10.07 -9.602 1 98.06 97 LEU A CA 1
ATOM 732 C C . LEU A 1 97 ? 14.672 -9.656 -8.289 1 98.06 97 LEU A C 1
ATOM 734 O O . LEU A 1 97 ? 14.695 -8.484 -7.914 1 98.06 97 LEU A O 1
ATOM 738 N N . VAL A 1 98 ? 14.195 -10.578 -7.578 1 96.81 98 VAL A N 1
ATOM 739 C CA . VAL A 1 98 ? 13.5 -10.266 -6.336 1 96.81 98 VAL A CA 1
ATOM 740 C C . VAL A 1 98 ? 14.492 -9.727 -5.309 1 96.81 98 VAL A C 1
ATOM 742 O O . VAL A 1 98 ? 14.203 -8.75 -4.609 1 96.81 98 VAL A O 1
ATOM 745 N N . MET A 1 99 ? 15.617 -10.258 -5.301 1 96.62 99 MET A N 1
ATOM 746 C CA . MET A 1 99 ? 16.594 -9.867 -4.293 1 96.62 99 MET A CA 1
ATOM 747 C C . MET A 1 99 ? 17.281 -8.562 -4.668 1 96.62 99 MET A C 1
ATOM 749 O O . MET A 1 99 ? 17.938 -7.934 -3.83 1 96.62 99 MET A O 1
ATOM 753 N N . SER A 1 100 ? 17.109 -8.133 -5.84 1 97.25 100 SER A N 1
ATOM 754 C CA . SER A 1 100 ? 17.781 -6.93 -6.32 1 97.25 100 SER A CA 1
ATOM 755 C C . SER A 1 100 ? 17.188 -5.68 -5.668 1 97.25 100 SER A C 1
ATOM 757 O O . SER A 1 100 ? 17.781 -4.602 -5.73 1 97.25 100 SER A O 1
ATOM 759 N N . ILE A 1 101 ? 16.078 -5.883 -5.016 1 95.94 101 ILE A N 1
ATOM 760 C CA . ILE A 1 101 ? 15.469 -4.746 -4.336 1 95.94 101 ILE A CA 1
ATOM 761 C C . ILE A 1 101 ? 16.438 -4.203 -3.277 1 95.94 101 ILE A C 1
ATOM 763 O O . ILE A 1 101 ? 16.516 -2.992 -3.064 1 95.94 101 ILE A O 1
ATOM 767 N N . ILE A 1 102 ? 17.188 -5.016 -2.652 1 96.12 102 ILE A N 1
ATOM 768 C CA . ILE A 1 102 ? 18.031 -4.66 -1.526 1 96.12 102 ILE A CA 1
ATOM 769 C C . ILE A 1 102 ? 19.219 -3.818 -2.018 1 96.12 102 ILE A C 1
ATOM 771 O O . ILE A 1 102 ? 19.375 -2.664 -1.614 1 96.12 102 ILE A O 1
ATOM 775 N N 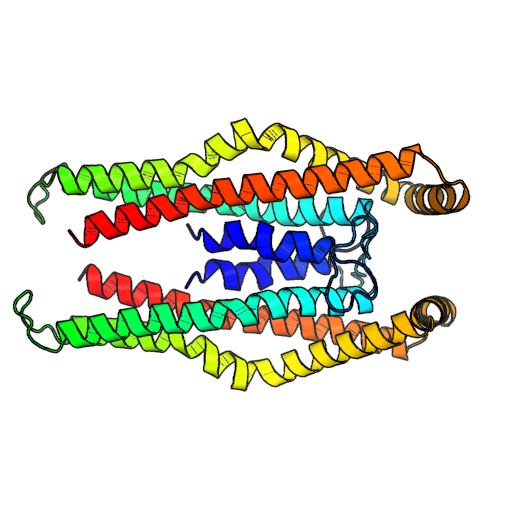. PRO A 1 103 ? 19.938 -4.297 -2.984 1 97.06 103 PRO A N 1
ATOM 776 C CA . PRO A 1 103 ? 21.047 -3.453 -3.451 1 97.06 103 PRO A CA 1
ATOM 777 C C . PRO A 1 103 ? 20.562 -2.209 -4.195 1 97.06 103 PRO A C 1
ATOM 779 O O . PRO A 1 103 ? 21.219 -1.164 -4.145 1 97.06 103 PRO A O 1
ATOM 782 N N . TYR A 1 104 ? 19.469 -2.277 -4.871 1 97.88 104 TYR A N 1
ATOM 783 C CA . TYR A 1 104 ? 18.906 -1.094 -5.512 1 97.88 104 TYR A CA 1
ATOM 784 C C . TYR A 1 104 ? 18.625 -0.002 -4.488 1 97.88 104 TYR A C 1
ATOM 786 O O . TYR A 1 104 ? 18.938 1.167 -4.711 1 97.88 104 TYR A O 1
ATOM 794 N N . THR A 1 105 ? 18.062 -0.399 -3.402 1 97.06 105 THR A N 1
ATOM 795 C CA . THR A 1 105 ? 17.719 0.56 -2.359 1 97.06 105 THR A CA 1
ATOM 796 C C . THR A 1 105 ? 18.969 1.155 -1.731 1 97.06 105 THR A C 1
ATOM 798 O O . THR A 1 105 ? 19.062 2.371 -1.556 1 97.06 105 THR A O 1
ATOM 801 N N . LEU A 1 106 ? 19.969 0.378 -1.448 1 96.81 106 LEU A N 1
ATOM 802 C CA . LEU A 1 106 ? 21.172 0.807 -0.746 1 96.81 106 LEU A CA 1
ATOM 803 C C . LEU A 1 106 ? 22.062 1.638 -1.66 1 96.81 106 LEU A C 1
ATOM 805 O O . LEU A 1 106 ? 22.766 2.543 -1.196 1 96.81 106 LEU A O 1
ATOM 809 N N . LEU A 1 107 ? 21.984 1.365 -2.955 1 97.62 107 LEU A N 1
ATOM 810 C CA . LEU A 1 107 ? 22.938 2.002 -3.852 1 97.62 107 LEU A CA 1
ATOM 811 C C . LEU A 1 107 ? 22.297 3.168 -4.594 1 97.62 107 LEU A C 1
ATOM 813 O O . LEU A 1 107 ? 22.938 4.184 -4.848 1 97.62 107 LEU A O 1
ATOM 817 N N . VAL A 1 108 ? 21.062 3.072 -4.922 1 98.31 108 VAL A N 1
ATOM 818 C CA . VAL A 1 108 ? 20.453 4.066 -5.793 1 98.31 108 VAL A CA 1
ATOM 819 C C . VAL A 1 108 ? 19.562 5 -4.965 1 98.31 108 VAL A C 1
ATOM 821 O O . VAL A 1 108 ? 19.578 6.219 -5.156 1 98.31 108 VAL A O 1
ATOM 824 N N . MET A 1 109 ? 18.844 4.496 -3.975 1 98.19 109 MET A N 1
ATOM 825 C CA . MET A 1 109 ? 17.844 5.297 -3.277 1 98.19 109 MET A CA 1
ATOM 826 C C . MET A 1 109 ? 18.422 5.926 -2.018 1 98.19 109 MET A C 1
ATOM 828 O O . MET A 1 109 ? 17.812 6.805 -1.414 1 98.19 109 MET A O 1
ATOM 832 N N . SER A 1 110 ? 19.594 5.609 -1.671 1 97.62 110 SER A N 1
ATOM 833 C CA . SER A 1 110 ? 20.188 5.992 -0.389 1 97.62 110 SER A CA 1
ATOM 834 C C . SER A 1 110 ? 20.297 7.508 -0.261 1 97.62 110 SER A C 1
ATOM 836 O O . SER A 1 110 ? 19.938 8.078 0.773 1 97.62 110 SER A O 1
ATOM 838 N N . PRO A 1 111 ? 20.703 8.227 -1.277 1 98.12 111 PRO A N 1
ATOM 839 C CA . PRO A 1 111 ? 20.797 9.68 -1.105 1 98.12 111 PRO A CA 1
ATOM 840 C C . PRO A 1 111 ? 19.453 10.336 -0.823 1 98.12 111 PRO A C 1
ATOM 842 O O . PRO A 1 111 ? 19.344 11.188 0.057 1 98.12 111 PRO A O 1
ATOM 845 N N . THR A 1 112 ? 18.453 9.906 -1.536 1 98.25 112 THR A N 1
ATOM 846 C CA . THR A 1 112 ? 17.109 10.453 -1.328 1 98.25 112 THR A CA 1
ATOM 847 C C . THR A 1 112 ? 16.578 10.055 0.046 1 98.25 112 THR A C 1
ATOM 849 O O . THR A 1 112 ? 16 10.883 0.757 1 98.25 112 THR A O 1
ATOM 852 N N . ASN A 1 113 ? 16.781 8.828 0.409 1 98.25 113 ASN A N 1
ATOM 853 C CA . ASN A 1 113 ? 16.359 8.359 1.726 1 98.25 113 ASN A CA 1
ATOM 854 C C . ASN A 1 113 ? 17.031 9.164 2.842 1 98.25 113 ASN A C 1
ATOM 856 O O . ASN A 1 113 ? 16.359 9.57 3.797 1 98.25 113 ASN A O 1
ATOM 860 N N . LYS A 1 114 ? 18.281 9.414 2.723 1 97.88 114 LYS A N 1
ATOM 861 C CA . LYS A 1 114 ? 19.031 10.141 3.744 1 97.88 114 LYS A CA 1
ATOM 862 C C . LYS A 1 114 ? 18.531 11.586 3.852 1 97.88 114 LYS A C 1
ATOM 864 O O . LYS A 1 114 ? 18.422 12.125 4.953 1 97.88 114 LYS A O 1
ATOM 869 N N . SER A 1 115 ? 18.266 12.18 2.744 1 97.81 115 SER A N 1
ATOM 870 C CA . SER A 1 115 ? 17.766 13.555 2.744 1 97.81 115 SER A CA 1
ATOM 871 C C . SER A 1 115 ? 16.406 13.656 3.434 1 97.81 115 SER A C 1
ATOM 873 O O . SER A 1 115 ? 16.203 14.531 4.273 1 97.81 115 SER A O 1
ATOM 875 N N . LEU A 1 116 ? 15.539 12.734 3.131 1 97.94 116 LEU A N 1
ATOM 876 C CA . LEU A 1 116 ? 14.203 12.742 3.717 1 97.94 116 LEU A CA 1
ATOM 877 C C . LEU A 1 116 ? 14.258 12.406 5.203 1 97.94 116 LEU A C 1
ATOM 879 O O . LEU A 1 116 ? 13.547 13.008 6.008 1 97.94 116 LEU A O 1
ATOM 883 N N . LEU A 1 117 ? 15.109 11.508 5.551 1 97.12 117 LEU A N 1
ATOM 884 C CA . LEU A 1 117 ? 15.273 11.133 6.949 1 97.12 117 LEU A CA 1
ATOM 885 C C . LEU A 1 117 ? 15.844 12.289 7.762 1 97.12 117 LEU A C 1
ATOM 887 O O . LEU A 1 117 ? 15.414 12.531 8.891 1 97.12 117 LEU A O 1
ATOM 891 N N . SER A 1 118 ? 16.766 12.945 7.18 1 96.44 118 SER A N 1
ATOM 892 C CA . SER A 1 118 ? 17.344 14.109 7.844 1 96.44 118 SER A CA 1
ATOM 893 C C . SER A 1 118 ? 16.297 15.195 8.086 1 96.44 118 SER A C 1
ATOM 895 O O . SER A 1 118 ? 16.25 15.797 9.156 1 96.44 118 SER A O 1
ATOM 897 N N . ARG A 1 119 ? 15.484 15.359 7.082 1 94 119 ARG A N 1
ATOM 898 C CA . ARG A 1 119 ? 14.43 16.359 7.234 1 94 119 ARG A CA 1
ATOM 899 C C . ARG A 1 119 ? 13.438 15.945 8.312 1 94 119 ARG A C 1
ATOM 901 O O . ARG A 1 119 ? 12.945 16.781 9.07 1 94 119 ARG A O 1
ATOM 908 N N . ALA A 1 120 ? 13.117 14.742 8.391 1 94.62 120 ALA A N 1
ATOM 909 C CA . ALA A 1 120 ? 12.211 14.25 9.422 1 94.62 120 ALA A CA 1
ATOM 910 C C . ALA A 1 120 ? 12.82 14.438 10.812 1 94.62 120 ALA A C 1
ATOM 912 O O . ALA A 1 120 ? 12.109 14.758 11.773 1 94.62 120 ALA A O 1
ATOM 913 N N . GLU A 1 121 ? 14.078 14.266 10.898 1 93.25 121 GLU A N 1
ATOM 914 C CA . GLU A 1 121 ? 14.781 14.453 12.172 1 93.25 121 GLU A CA 1
ATOM 915 C C . GLU A 1 121 ? 14.742 15.922 12.609 1 93.25 121 GLU A C 1
ATOM 917 O O . GLU A 1 121 ? 14.539 16.219 13.789 1 93.25 121 GLU A O 1
ATOM 922 N N . VAL A 1 122 ? 14.953 16.75 11.656 1 89.75 122 VAL A N 1
ATOM 923 C CA . VAL A 1 122 ? 14.891 18.188 11.938 1 89.75 122 VAL A CA 1
ATOM 924 C C . VAL A 1 122 ? 13.477 18.547 12.398 1 89.75 122 VAL A C 1
ATOM 926 O O . VAL A 1 122 ? 13.312 19.312 13.344 1 89.75 122 VAL A O 1
ATOM 929 N N . ALA A 1 123 ? 12.508 18.016 11.727 1 88.56 123 ALA A N 1
ATOM 930 C CA . ALA A 1 123 ? 11.117 18.266 12.094 1 88.56 123 ALA A CA 1
ATOM 931 C C . ALA A 1 123 ? 10.844 17.828 13.531 1 88.56 123 ALA A C 1
ATOM 933 O O . ALA A 1 123 ? 10.133 18.516 14.273 1 88.56 123 ALA A O 1
ATOM 934 N N . ASP A 1 124 ? 11.328 16.75 13.938 1 87.44 124 ASP A N 1
ATOM 935 C CA . ASP A 1 124 ? 11.172 16.266 15.305 1 87.44 124 ASP A CA 1
ATOM 936 C C . ASP A 1 124 ? 11.805 17.219 16.312 1 87.44 124 ASP A C 1
ATOM 938 O O . ASP A 1 124 ? 11.211 17.531 17.344 1 87.44 124 ASP A O 1
ATOM 942 N N . ALA A 1 125 ? 13 17.609 15.945 1 85.94 125 ALA A N 1
ATOM 943 C CA . ALA A 1 125 ? 13.734 18.516 16.828 1 85.94 125 ALA A CA 1
ATOM 944 C C . ALA A 1 125 ? 12.977 19.844 17 1 85.94 125 ALA A C 1
ATOM 946 O O . ALA A 1 125 ? 12.906 20.391 18.094 1 85.94 125 ALA A O 1
ATOM 947 N N . GLU A 1 126 ? 12.422 20.297 15.945 1 82.25 126 GLU A N 1
ATOM 948 C CA . GLU A 1 126 ? 11.672 21.547 15.977 1 82.25 126 GLU A CA 1
ATOM 949 C C . GLU A 1 126 ? 10.391 21.406 16.797 1 82.25 126 GLU A C 1
ATOM 951 O O . GLU A 1 126 ? 9.953 22.344 17.453 1 82.25 126 GLU A O 1
ATOM 956 N N . SER A 1 127 ? 9.75 20.328 16.672 1 79.81 127 SER A N 1
ATOM 957 C CA . SER A 1 127 ? 8.523 20.078 17.438 1 79.81 127 SER A CA 1
ATOM 958 C C . SER A 1 127 ? 8.805 20 18.938 1 79.81 127 SER A C 1
ATOM 960 O O . SER A 1 127 ? 7.984 20.422 19.75 1 79.81 127 SER A O 1
ATOM 962 N N . MET A 1 128 ? 9.859 19.484 19.281 1 79.12 128 MET A N 1
ATOM 963 C CA . MET A 1 128 ? 10.242 19.359 20.688 1 79.12 128 MET A CA 1
ATOM 964 C C . MET A 1 128 ? 10.602 20.703 21.297 1 79.12 128 MET A C 1
ATOM 966 O O . MET A 1 128 ? 10.344 20.953 22.469 1 79.12 128 MET A O 1
ATOM 970 N N . THR A 1 129 ? 11.172 21.609 20.484 1 74.56 129 THR A N 1
ATOM 971 C CA . THR A 1 129 ? 11.625 22.906 20.984 1 74.56 129 THR A CA 1
ATOM 972 C C . THR A 1 129 ? 10.523 23.953 20.844 1 74.56 129 THR A C 1
ATOM 974 O O . THR A 1 129 ? 10.633 25.047 21.391 1 74.56 129 THR A O 1
ATOM 977 N N . GLY A 1 130 ? 9.352 23.625 20.281 1 64.56 130 GLY A N 1
ATOM 978 C CA . GLY A 1 130 ? 8.273 24.578 20.078 1 64.56 130 GLY A CA 1
ATOM 979 C C . GLY A 1 130 ? 8.594 25.609 19.016 1 64.56 130 GLY A C 1
ATOM 980 O O . GLY A 1 130 ? 7.812 26.531 18.781 1 64.56 130 GLY A O 1
ATOM 981 N N . VAL A 1 131 ? 9.703 25.516 18.328 1 60 131 VAL A N 1
ATOM 982 C CA . VAL A 1 131 ? 10.188 26.484 17.344 1 60 131 VAL A CA 1
ATOM 983 C C . VAL A 1 131 ? 9.438 26.312 16.031 1 60 131 VAL A C 1
ATOM 985 O O . VAL A 1 131 ? 9.273 27.266 15.273 1 60 131 VAL A O 1
ATOM 988 N N . SER A 1 132 ? 8.844 25.109 15.766 1 59.34 132 SER A N 1
ATOM 989 C CA . SER A 1 132 ? 8.25 24.797 14.469 1 59.34 132 SER A CA 1
ATOM 990 C C . SER A 1 132 ? 7.035 25.672 14.188 1 59.34 132 SER A C 1
ATOM 992 O O . SER A 1 132 ? 6.895 26.219 13.094 1 59.34 132 SER A O 1
ATOM 994 N N . LYS A 1 133 ? 6.16 25.875 15.188 1 57.03 133 LYS A N 1
ATOM 995 C CA . LYS A 1 133 ? 4.98 26.734 15.039 1 57.03 133 LYS A CA 1
ATOM 996 C C . LYS A 1 133 ? 5.375 28.188 14.82 1 57.03 133 LYS A C 1
ATOM 998 O O . LYS A 1 133 ? 4.746 28.891 14.031 1 57.03 133 LYS A O 1
ATOM 1003 N N . ALA A 1 134 ? 6.43 28.562 15.477 1 55.62 134 ALA A N 1
ATOM 1004 C CA . ALA A 1 134 ? 6.906 29.938 15.391 1 55.62 134 ALA A CA 1
ATOM 1005 C C . ALA A 1 134 ? 7.535 30.219 14.023 1 55.62 134 ALA A C 1
ATOM 1007 O O . ALA A 1 134 ? 7.301 31.266 13.43 1 55.62 134 ALA A O 1
ATOM 1008 N N . LYS A 1 135 ? 8.25 29.203 13.531 1 60.34 135 LYS A N 1
ATOM 1009 C CA . LYS A 1 135 ? 8.922 29.344 12.242 1 60.34 135 LYS A CA 1
ATOM 1010 C C . LYS A 1 135 ? 7.918 29.266 11.086 1 60.34 135 LYS A C 1
ATOM 1012 O O . LYS A 1 135 ? 8.039 30 10.109 1 60.34 135 LYS A O 1
ATOM 1017 N N . GLU A 1 136 ? 6.977 28.281 11.234 1 58.66 136 GLU A N 1
ATOM 1018 C CA . GLU A 1 136 ? 5.957 28.188 10.195 1 58.66 136 GLU A CA 1
ATOM 1019 C C . GLU A 1 136 ? 5.121 29.453 10.109 1 58.66 136 GLU A C 1
ATOM 1021 O O . GLU A 1 136 ? 4.84 29.953 9.016 1 58.66 136 GLU A O 1
ATOM 1026 N N . ALA A 1 137 ? 4.758 29.969 11.328 1 54.56 137 ALA A N 1
ATOM 1027 C CA . ALA A 1 137 ? 4.031 31.234 11.422 1 54.56 137 ALA A CA 1
ATOM 1028 C C . ALA A 1 137 ? 4.879 32.406 10.914 1 54.56 137 ALA A C 1
ATOM 1030 O O . ALA A 1 137 ? 4.383 33.25 10.195 1 54.56 137 ALA A O 1
ATOM 1031 N N . ALA A 1 138 ? 6.102 32.438 11.211 1 56.59 138 ALA A N 1
ATOM 1032 C CA . ALA A 1 138 ? 7.02 33.5 10.781 1 56.59 138 ALA A CA 1
ATOM 1033 C C . ALA A 1 138 ? 7.293 33.406 9.281 1 56.59 138 ALA A C 1
ATOM 1035 O O . ALA A 1 138 ? 7.402 34.438 8.609 1 56.59 138 ALA A O 1
ATOM 1036 N N . SER A 1 139 ? 7.348 32.125 8.836 1 58.97 139 SER A N 1
ATOM 1037 C CA . SER A 1 139 ? 7.621 31.953 7.418 1 58.97 139 SER A CA 1
ATOM 1038 C C . SER A 1 139 ? 6.43 32.406 6.566 1 58.97 139 SER A C 1
ATOM 1040 O O . SER A 1 139 ? 6.602 33.062 5.535 1 58.97 139 SER A O 1
ATOM 1042 N N . LYS A 1 140 ? 5.219 32.062 7.004 1 56.38 140 LYS A N 1
ATOM 1043 C CA . LYS A 1 140 ? 4.012 32.5 6.309 1 56.38 140 LYS A CA 1
ATOM 1044 C C . LYS A 1 140 ? 3.891 34.031 6.324 1 56.38 140 LYS A C 1
ATOM 1046 O O . LYS A 1 140 ? 3.443 34.625 5.348 1 56.38 140 LYS A O 1
ATOM 1051 N N . ALA A 1 141 ? 4.262 34.688 7.465 1 54.25 141 ALA A N 1
ATOM 1052 C CA . ALA A 1 141 ? 4.141 36.125 7.629 1 54.25 141 ALA A CA 1
ATOM 1053 C C . ALA A 1 141 ? 5.27 36.875 6.906 1 54.25 141 ALA A C 1
ATOM 1055 O O . ALA A 1 141 ? 5.055 37.938 6.312 1 54.25 141 ALA A O 1
ATOM 1056 N N . SER A 1 142 ? 6.496 36.25 6.969 1 57.09 142 SER A N 1
ATOM 1057 C CA . SER A 1 142 ? 7.633 37.031 6.469 1 57.09 142 SER A CA 1
ATOM 1058 C C . SER A 1 142 ? 7.945 36.656 5.02 1 57.09 142 SER A C 1
ATOM 1060 O O . SER A 1 142 ? 8.742 37.344 4.367 1 57.09 142 SER A O 1
ATOM 1062 N N . GLY A 1 143 ? 7.062 35.75 4.352 1 58.62 143 GLY A N 1
ATOM 1063 C CA . GLY A 1 143 ? 7.484 35.406 3.004 1 58.62 143 GLY A CA 1
ATOM 1064 C C . GLY A 1 143 ? 8.883 34.812 2.949 1 58.62 143 GLY A C 1
ATOM 1065 O O . GLY A 1 143 ? 9.641 35.062 2.014 1 58.62 143 GLY A O 1
ATOM 1066 N N . ASP A 1 144 ? 9.234 34.156 4.098 1 59.75 144 ASP A N 1
ATOM 1067 C CA . ASP A 1 144 ? 10.617 33.688 4.227 1 59.75 144 ASP A CA 1
ATOM 1068 C C . ASP A 1 144 ? 10.992 32.75 3.086 1 59.75 144 ASP A C 1
ATOM 1070 O O . ASP A 1 144 ? 10.43 31.656 2.969 1 59.75 144 ASP A O 1
ATOM 1074 N N . SER A 1 145 ? 11.703 33.188 2.174 1 71.94 145 SER A N 1
ATOM 1075 C CA . SER A 1 145 ? 12.195 32.562 0.959 1 71.94 145 SER A CA 1
ATOM 1076 C C . SER A 1 145 ? 12.922 31.25 1.276 1 71.94 145 SER A C 1
ATOM 1078 O O . SER A 1 145 ? 12.812 30.281 0.528 1 71.94 145 SER A O 1
ATOM 1080 N N . LYS A 1 146 ? 13.594 31.188 2.418 1 72.56 146 LYS A N 1
ATOM 1081 C CA . LYS A 1 146 ? 14.336 29.984 2.744 1 72.56 146 LYS A CA 1
ATOM 1082 C C . LYS A 1 146 ? 13.391 28.844 3.107 1 72.56 146 LYS A C 1
ATOM 1084 O O . LYS A 1 146 ? 13.57 27.703 2.65 1 72.56 146 LYS A O 1
ATOM 1089 N N . ALA A 1 147 ? 12.352 29.094 3.877 1 71.31 147 ALA A N 1
ATOM 1090 C CA . ALA A 1 147 ? 11.383 28.078 4.273 1 71.31 147 ALA A CA 1
ATOM 1091 C C . ALA A 1 147 ? 10.633 27.531 3.061 1 71.31 147 ALA A C 1
ATOM 1093 O O . ALA A 1 147 ? 10.414 26.328 2.953 1 71.31 147 ALA A O 1
ATOM 1094 N N . THR A 1 148 ? 10.375 28.375 2.252 1 77.69 148 THR A N 1
ATOM 1095 C CA . THR A 1 148 ? 9.68 27.969 1.035 1 77.69 148 THR A CA 1
ATOM 1096 C C . THR A 1 148 ? 10.578 27.094 0.166 1 77.69 148 THR A C 1
ATOM 1098 O O . THR A 1 148 ? 10.125 26.109 -0.407 1 77.69 148 THR A O 1
ATOM 1101 N N . ARG A 1 149 ? 11.852 27.438 0.113 1 84 149 ARG A N 1
ATOM 1102 C CA . ARG A 1 149 ? 12.797 26.656 -0.669 1 84 149 ARG A CA 1
ATOM 1103 C C . ARG A 1 149 ? 12.977 25.266 -0.072 1 84 149 ARG A C 1
ATOM 1105 O O . ARG A 1 149 ? 13.031 24.266 -0.801 1 84 149 ARG A O 1
ATOM 1112 N N . GLU A 1 150 ? 13.023 25.203 1.205 1 84.94 150 GLU A N 1
ATOM 1113 C CA . GLU A 1 150 ? 13.164 23.922 1.886 1 84.94 150 GLU A CA 1
ATOM 1114 C C . GLU A 1 150 ? 11.922 23.047 1.688 1 84.94 150 GLU A C 1
ATOM 1116 O O . GLU A 1 150 ? 12.031 21.828 1.511 1 84.94 150 GLU A O 1
ATOM 1121 N N . ASP A 1 151 ? 10.812 23.688 1.716 1 87.19 151 ASP A N 1
ATOM 1122 C CA . ASP A 1 151 ? 9.562 22.969 1.495 1 87.19 151 ASP A CA 1
ATOM 1123 C C . ASP A 1 151 ? 9.516 22.359 0.093 1 87.19 151 ASP A C 1
ATOM 1125 O O . ASP A 1 151 ? 9.141 21.203 -0.078 1 87.19 151 ASP A O 1
ATOM 1129 N N . VAL A 1 152 ? 9.898 23.141 -0.798 1 90.25 152 VAL A N 1
ATOM 1130 C CA . VAL A 1 152 ? 9.906 22.688 -2.186 1 90.25 152 VAL A CA 1
ATOM 1131 C C . VAL A 1 152 ? 10.906 21.547 -2.35 1 90.25 152 VAL A C 1
ATOM 1133 O O . VAL A 1 152 ? 10.648 20.594 -3.082 1 90.25 152 VAL A O 1
ATOM 1136 N N . GLU A 1 153 ? 11.984 21.609 -1.701 1 93.62 153 GLU A N 1
ATOM 1137 C CA . GLU A 1 153 ? 13.008 20.562 -1.768 1 93.62 153 GLU A CA 1
ATOM 1138 C C . GLU A 1 153 ? 12.469 19.234 -1.242 1 93.62 153 GLU A C 1
ATOM 1140 O O . GLU A 1 153 ? 12.695 18.188 -1.849 1 93.62 153 GLU A O 1
ATOM 1145 N N . VAL A 1 154 ? 11.797 19.297 -0.157 1 94.62 154 VAL A N 1
ATOM 1146 C CA . VAL A 1 154 ? 11.242 18.078 0.427 1 94.62 154 VAL A CA 1
ATOM 1147 C C . VAL A 1 154 ? 10.234 17.453 -0.536 1 94.62 154 VAL A C 1
ATOM 1149 O O . VAL A 1 154 ? 10.234 16.25 -0.752 1 94.62 154 VAL A O 1
ATOM 1152 N N . LEU A 1 155 ? 9.422 18.266 -1.112 1 95 155 LEU A N 1
ATOM 1153 C CA . LEU A 1 155 ? 8.438 17.766 -2.059 1 95 155 LEU A CA 1
ATOM 1154 C C . LEU A 1 155 ? 9.117 17.156 -3.275 1 95 155 LEU A C 1
ATOM 1156 O O . LEU A 1 155 ? 8.656 16.141 -3.803 1 95 155 LEU A O 1
ATOM 1160 N N . ASN A 1 156 ? 10.203 17.734 -3.672 1 95.62 156 ASN A N 1
ATOM 1161 C CA . ASN A 1 156 ? 10.969 17.172 -4.777 1 95.62 156 ASN A CA 1
ATOM 1162 C C . ASN A 1 156 ? 11.602 15.844 -4.402 1 95.62 156 ASN A C 1
ATOM 1164 O O . ASN A 1 156 ? 11.641 14.914 -5.211 1 95.62 156 ASN A O 1
ATOM 1168 N N . TRP A 1 157 ? 12.125 15.742 -3.215 1 97.19 157 TRP A N 1
ATOM 1169 C CA . TRP A 1 157 ? 12.672 14.477 -2.744 1 97.19 157 TRP A CA 1
ATOM 1170 C C . TRP A 1 157 ? 11.594 13.398 -2.691 1 97.19 157 TRP A C 1
ATOM 1172 O O . TRP A 1 157 ? 11.844 12.242 -3.045 1 97.19 157 TRP A O 1
ATOM 1182 N N . LEU A 1 158 ? 10.422 13.773 -2.271 1 97.5 158 LEU A N 1
ATOM 1183 C CA . LEU A 1 158 ? 9.32 12.82 -2.197 1 97.5 158 LEU A CA 1
ATOM 1184 C C . LEU A 1 158 ? 8.93 12.328 -3.588 1 97.5 158 LEU A C 1
ATOM 1186 O O . LEU A 1 158 ? 8.711 11.133 -3.791 1 97.5 158 LEU A O 1
ATOM 1190 N N . LYS A 1 159 ? 8.836 13.242 -4.469 1 96.81 159 LYS A N 1
ATOM 1191 C CA . LYS A 1 159 ? 8.531 12.875 -5.848 1 96.81 159 LYS A CA 1
ATOM 1192 C C . LYS A 1 159 ? 9.602 11.945 -6.418 1 96.81 159 LYS A C 1
ATOM 1194 O O . LYS A 1 159 ? 9.289 10.922 -7.023 1 96.81 159 LYS A O 1
ATOM 1199 N N . GLY A 1 160 ? 10.828 12.32 -6.277 1 98 160 GLY A N 1
ATOM 1200 C CA . GLY A 1 160 ? 11.93 11.469 -6.715 1 98 160 GLY A CA 1
ATOM 1201 C C . GLY A 1 160 ? 11.922 10.102 -6.07 1 98 160 GLY A C 1
ATOM 1202 O O . GLY A 1 160 ? 12.156 9.094 -6.738 1 98 160 GLY A O 1
ATOM 1203 N N . TRP A 1 161 ? 11.672 10.102 -4.801 1 98.31 161 TRP A N 1
ATOM 1204 C CA . TRP A 1 161 ? 11.586 8.836 -4.074 1 98.31 161 TRP A CA 1
ATOM 1205 C C . TRP A 1 161 ? 10.492 7.949 -4.656 1 98.31 161 TRP A C 1
ATOM 1207 O O . TRP A 1 161 ? 10.695 6.746 -4.836 1 98.31 161 TRP A O 1
ATOM 1217 N N . ALA A 1 162 ? 9.344 8.523 -4.898 1 98.19 162 ALA A N 1
ATOM 1218 C CA . ALA A 1 162 ? 8.227 7.766 -5.453 1 98.19 162 ALA A CA 1
ATOM 1219 C C . ALA A 1 162 ? 8.594 7.152 -6.805 1 98.19 162 ALA A C 1
ATOM 1221 O O . ALA A 1 162 ? 8.242 6.008 -7.09 1 98.19 162 ALA A O 1
ATOM 1222 N N . GLU A 1 163 ? 9.258 7.902 -7.602 1 98.38 163 GLU A N 1
ATOM 1223 C CA . GLU A 1 163 ? 9.672 7.414 -8.914 1 98.38 163 GLU A CA 1
ATOM 1224 C C . GLU A 1 163 ? 10.688 6.281 -8.789 1 98.38 163 GLU A C 1
ATOM 1226 O O . GLU A 1 163 ? 10.578 5.266 -9.477 1 98.38 163 GLU A O 1
ATOM 1231 N N . LEU A 1 164 ? 11.648 6.414 -7.977 1 98.44 164 LEU A N 1
ATOM 1232 C CA . LEU A 1 164 ? 12.617 5.352 -7.73 1 98.44 164 LEU A CA 1
ATOM 1233 C C . LEU A 1 164 ? 11.93 4.102 -7.188 1 98.44 164 LEU A C 1
ATOM 1235 O O . LEU A 1 164 ? 12.289 2.98 -7.555 1 98.44 164 LEU A O 1
ATOM 1239 N N . ASN A 1 165 ? 10.984 4.367 -6.32 1 98 165 ASN A N 1
ATOM 1240 C CA . ASN A 1 165 ? 10.25 3.262 -5.711 1 98 165 ASN A CA 1
ATOM 1241 C C . ASN A 1 165 ? 9.43 2.5 -6.746 1 98 165 ASN A C 1
ATOM 1243 O O . ASN A 1 165 ? 9.273 1.281 -6.652 1 98 165 ASN A O 1
ATOM 1247 N N . VAL A 1 166 ? 8.906 3.178 -7.742 1 97.25 166 VAL A N 1
ATOM 1248 C CA . VAL A 1 166 ? 8.211 2.506 -8.836 1 97.25 166 VAL A CA 1
ATOM 1249 C C . VAL A 1 166 ? 9.18 1.593 -9.578 1 97.25 166 VAL A C 1
ATOM 1251 O O . VAL A 1 166 ? 8.852 0.445 -9.891 1 97.25 166 VAL A O 1
ATOM 1254 N N . VAL A 1 167 ? 10.328 2.1 -9.844 1 98 167 VAL A N 1
ATOM 1255 C CA . VAL A 1 167 ? 11.344 1.289 -10.516 1 98 167 VAL A CA 1
ATOM 1256 C C . VAL A 1 167 ? 11.672 0.067 -9.656 1 98 167 VAL A C 1
ATOM 1258 O O . VAL A 1 167 ? 11.758 -1.052 -10.172 1 98 167 VAL A O 1
ATOM 1261 N N . ARG A 1 168 ? 11.828 0.289 -8.398 1 96.88 168 ARG A N 1
ATOM 1262 C CA . ARG A 1 168 ? 12.117 -0.797 -7.469 1 96.88 168 ARG A CA 1
ATOM 1263 C C . ARG A 1 168 ? 11.047 -1.878 -7.535 1 96.88 168 ARG A C 1
ATOM 1265 O O . ARG A 1 168 ? 11.352 -3.068 -7.453 1 96.88 168 ARG A O 1
ATOM 1272 N N . SER A 1 169 ? 9.82 -1.494 -7.691 1 96.06 169 SER A N 1
ATOM 1273 C CA . SER A 1 169 ? 8.711 -2.441 -7.707 1 96.06 169 SER A CA 1
ATOM 1274 C C . SER A 1 169 ? 8.758 -3.326 -8.945 1 96.06 169 SER A C 1
ATOM 1276 O O . SER A 1 169 ? 8.164 -4.406 -8.969 1 96.06 169 SER A O 1
ATOM 1278 N N . LEU A 1 170 ? 9.461 -2.926 -9.992 1 97 170 LEU A N 1
ATOM 1279 C CA . LEU A 1 170 ? 9.539 -3.688 -11.227 1 97 170 LEU A CA 1
ATOM 1280 C C . LEU A 1 170 ? 10.391 -4.938 -11.047 1 97 170 LEU A C 1
ATOM 1282 O O . LEU A 1 170 ? 10.227 -5.918 -11.773 1 97 170 LEU A O 1
ATOM 1286 N N . PHE A 1 171 ? 11.266 -4.875 -10.07 1 96.75 171 PHE A N 1
ATOM 1287 C CA . PHE A 1 171 ? 12.141 -6.02 -9.859 1 96.75 171 PHE A CA 1
ATOM 1288 C C . PHE A 1 171 ? 11.344 -7.234 -9.398 1 96.75 171 PHE A C 1
ATOM 1290 O O . PHE A 1 171 ? 11.32 -8.258 -10.086 1 96.75 171 PHE A O 1
ATOM 1297 N N . PRO A 1 172 ? 10.672 -7.125 -8.312 1 95.56 172 PRO A N 1
ATOM 1298 C CA . PRO A 1 172 ? 9.891 -8.297 -7.902 1 95.56 172 PRO A CA 1
ATOM 1299 C C . PRO A 1 172 ? 8.766 -8.625 -8.883 1 95.56 172 PRO A C 1
ATOM 1301 O O . PRO A 1 172 ? 8.391 -9.789 -9.031 1 95.56 172 PRO A O 1
ATOM 1304 N N . LEU A 1 173 ? 8.234 -7.66 -9.586 1 94.56 173 LEU A N 1
ATOM 1305 C CA . LEU A 1 173 ? 7.238 -7.949 -10.609 1 94.56 173 LEU A CA 1
ATOM 1306 C C . LEU A 1 173 ? 7.828 -8.82 -11.711 1 94.56 173 LEU A C 1
ATOM 1308 O O . LEU A 1 173 ? 7.25 -9.844 -12.078 1 94.56 173 LEU A O 1
ATOM 1312 N N . ALA A 1 174 ? 8.945 -8.391 -12.211 1 97.06 174 ALA A N 1
ATOM 1313 C CA . ALA A 1 174 ? 9.633 -9.172 -13.234 1 97.06 174 ALA A CA 1
ATOM 1314 C C . ALA A 1 174 ? 10.023 -10.555 -12.711 1 97.06 174 ALA A C 1
ATOM 1316 O O . ALA A 1 174 ? 9.938 -11.547 -13.438 1 97.06 174 ALA A O 1
ATOM 1317 N N . GLY A 1 175 ? 10.5 -10.57 -11.461 1 96.5 175 GLY A N 1
ATOM 1318 C CA . GLY A 1 175 ? 10.828 -11.852 -10.859 1 96.5 175 GLY A CA 1
ATOM 1319 C C . GLY A 1 175 ? 9.648 -12.805 -10.797 1 96.5 175 GLY A C 1
ATOM 1320 O O . GLY A 1 175 ? 9.781 -13.984 -11.117 1 96.5 175 GLY A O 1
ATOM 1321 N N . THR A 1 176 ? 8.539 -12.305 -10.414 1 91.94 176 THR A N 1
ATOM 1322 C CA . THR A 1 176 ? 7.328 -13.117 -10.336 1 91.94 176 THR A CA 1
ATOM 1323 C C . THR A 1 176 ? 6.934 -13.633 -11.719 1 91.94 176 THR A C 1
ATOM 1325 O O . THR A 1 176 ? 6.539 -14.789 -11.859 1 91.94 176 THR A O 1
ATOM 1328 N N . LEU A 1 177 ? 7.031 -12.82 -12.703 1 93.25 177 LEU A N 1
ATOM 1329 C CA . LEU A 1 177 ? 6.703 -13.227 -14.062 1 93.25 177 LEU A CA 1
ATOM 1330 C C . LEU A 1 177 ? 7.668 -14.305 -14.555 1 93.25 177 LEU A C 1
ATOM 1332 O O . LEU A 1 177 ? 7.262 -15.25 -15.234 1 93.25 177 LEU A O 1
ATOM 1336 N N . ALA A 1 178 ? 8.938 -14.148 -14.234 1 96 178 ALA A N 1
ATOM 1337 C CA . ALA A 1 178 ? 9.922 -15.164 -14.594 1 96 178 ALA A CA 1
ATOM 1338 C C . ALA A 1 178 ? 9.594 -16.5 -13.938 1 96 178 ALA A C 1
ATOM 1340 O O . ALA A 1 178 ? 9.68 -17.547 -14.578 1 96 178 ALA A O 1
ATOM 1341 N N . ALA A 1 179 ? 9.281 -16.469 -12.703 1 93.56 179 ALA A N 1
ATOM 1342 C CA . ALA A 1 179 ? 8.938 -17.688 -11.984 1 93.56 179 ALA A CA 1
ATOM 1343 C C . ALA A 1 179 ? 7.684 -18.344 -12.562 1 93.56 179 ALA A C 1
ATOM 1345 O O . ALA A 1 179 ? 7.602 -19.562 -12.656 1 93.56 179 ALA A O 1
ATOM 1346 N N . LEU A 1 180 ? 6.707 -17.5 -12.938 1 86.81 180 LEU A N 1
ATOM 1347 C CA . LEU A 1 180 ? 5.496 -18.016 -13.562 1 86.81 180 LEU A CA 1
ATOM 1348 C C . LEU A 1 180 ? 5.812 -18.688 -14.891 1 86.81 180 LEU A C 1
ATOM 1350 O O . LEU A 1 180 ? 5.266 -19.75 -15.203 1 86.81 180 LEU A O 1
ATOM 1354 N N . TYR A 1 181 ? 6.672 -18.078 -15.609 1 90.12 181 TYR A N 1
ATOM 1355 C CA . TYR A 1 181 ? 7.098 -18.641 -16.875 1 90.12 181 TYR A CA 1
ATOM 1356 C C . TYR A 1 181 ? 7.789 -19.984 -16.672 1 90.12 181 TYR A C 1
ATOM 1358 O O . TYR A 1 181 ? 7.543 -20.938 -17.406 1 90.12 181 TYR A O 1
ATOM 1366 N N . ALA A 1 182 ? 8.594 -20.109 -15.695 1 89.75 182 ALA A N 1
ATOM 1367 C CA . ALA A 1 182 ? 9.305 -21.344 -15.375 1 89.75 182 ALA A CA 1
ATOM 1368 C C . ALA A 1 182 ? 8.328 -22.469 -15.023 1 89.75 182 ALA A C 1
ATOM 1370 O O . ALA A 1 182 ? 8.562 -23.625 -15.359 1 89.75 182 ALA A O 1
ATOM 1371 N N . THR A 1 183 ? 7.297 -22.094 -14.383 1 81.56 183 THR A N 1
ATOM 1372 C CA . THR A 1 183 ? 6.332 -23.062 -13.891 1 81.56 183 THR A CA 1
ATOM 1373 C C . THR A 1 183 ? 5.426 -23.547 -15.023 1 81.56 183 THR A C 1
ATOM 1375 O O . THR A 1 183 ? 5.055 -24.719 -15.07 1 81.56 183 THR A O 1
ATOM 1378 N N . LEU A 1 184 ? 5.141 -22.672 -15.945 1 77.69 184 LEU A N 1
ATOM 1379 C CA . LEU A 1 184 ? 4.129 -22.984 -16.953 1 77.69 184 LEU A CA 1
ATOM 1380 C C . LEU A 1 184 ? 4.773 -23.547 -18.219 1 77.69 184 LEU A C 1
ATOM 1382 O O . LEU A 1 184 ? 4.105 -24.188 -19.031 1 77.69 184 LEU A O 1
ATOM 1386 N N . TYR A 1 185 ? 6.059 -23.359 -18.516 1 76.31 185 TYR A N 1
ATOM 1387 C CA . TYR A 1 185 ? 6.719 -23.812 -19.734 1 76.31 185 TYR A CA 1
ATOM 1388 C C . TYR A 1 185 ? 8.047 -24.484 -19.406 1 76.31 185 TYR A C 1
ATOM 1390 O O . TYR A 1 185 ? 8.445 -25.438 -20.094 1 76.31 185 TYR A O 1
ATOM 1398 N N . MET B 1 1 ? -3.898 -10.25 -8.422 1 46.75 1 MET B N 1
ATOM 1399 C CA . MET B 1 1 ? -4.434 -9.328 -7.426 1 46.75 1 MET B CA 1
ATOM 1400 C C . MET B 1 1 ? -3.682 -9.453 -6.105 1 46.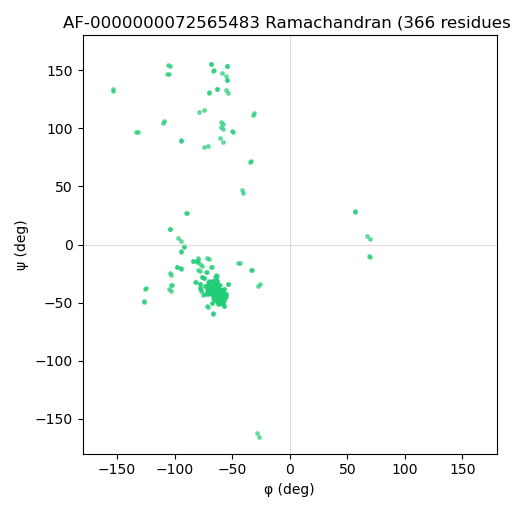75 1 MET B C 1
ATOM 1402 O O . MET B 1 1 ? -3.514 -10.555 -5.582 1 46.75 1 MET B O 1
ATOM 1406 N N . ASN B 1 2 ? -2.857 -8.203 -5.684 1 69.31 2 ASN B N 1
ATOM 1407 C CA . ASN B 1 2 ? -1.777 -8.344 -4.715 1 69.31 2 ASN B CA 1
ATOM 1408 C C . ASN B 1 2 ? -2.256 -8.047 -3.295 1 69.31 2 ASN B C 1
ATOM 1410 O O . ASN B 1 2 ? -2.658 -6.918 -2.994 1 69.31 2 ASN B O 1
ATOM 1414 N N . PRO B 1 3 ? -2.732 -9.125 -2.588 1 86.62 3 PRO B N 1
ATOM 1415 C CA . PRO B 1 3 ? -3.055 -8.969 -1.168 1 86.62 3 PRO B CA 1
ATOM 1416 C C . PRO B 1 3 ? -2.143 -7.965 -0.463 1 86.62 3 PRO B C 1
ATOM 1418 O O . PRO B 1 3 ? -2.576 -7.273 0.462 1 86.62 3 PRO B O 1
ATOM 1421 N N . GLY B 1 4 ? -1.07 -7.789 -1.043 1 87.94 4 GLY B N 1
ATOM 1422 C CA . GLY B 1 4 ? -0.124 -6.859 -0.448 1 87.94 4 GLY B CA 1
ATOM 1423 C C . GLY B 1 4 ? -0.559 -5.41 -0.562 1 87.94 4 GLY B C 1
ATOM 1424 O O . GLY B 1 4 ? -0.399 -4.633 0.38 1 87.94 4 GLY B O 1
ATOM 1425 N N . SER B 1 5 ? -1.089 -5.094 -1.711 1 91.31 5 SER B N 1
ATOM 1426 C CA . SER B 1 5 ? -1.567 -3.729 -1.906 1 91.31 5 SER B CA 1
ATOM 1427 C C . SER B 1 5 ? -2.715 -3.404 -0.957 1 91.31 5 SER B C 1
ATOM 1429 O O . SER B 1 5 ? -2.746 -2.33 -0.355 1 91.31 5 SER B O 1
ATOM 1431 N N . ILE B 1 6 ? -3.594 -4.352 -0.822 1 93.25 6 ILE B N 1
ATOM 1432 C CA . ILE B 1 6 ? -4.742 -4.152 0.054 1 93.25 6 ILE B CA 1
ATOM 1433 C C . ILE B 1 6 ? -4.27 -3.979 1.495 1 93.25 6 ILE B C 1
ATOM 1435 O O . ILE B 1 6 ? -4.672 -3.033 2.178 1 93.25 6 ILE B O 1
ATOM 1439 N N . LEU B 1 7 ? -3.379 -4.793 1.861 1 93.56 7 LEU B N 1
ATOM 1440 C CA . LEU B 1 7 ? -2.891 -4.789 3.236 1 93.56 7 LEU B CA 1
ATOM 1441 C C . LEU B 1 7 ? -2.119 -3.508 3.535 1 93.56 7 LEU B C 1
ATOM 1443 O O . LEU B 1 7 ? -2.146 -3.012 4.664 1 93.56 7 LEU B O 1
ATOM 1447 N N . THR B 1 8 ? -1.496 -2.988 2.557 1 94.94 8 THR B N 1
ATOM 1448 C CA . THR B 1 8 ? -0.669 -1.799 2.727 1 94.94 8 THR B CA 1
ATOM 1449 C C . THR B 1 8 ? -1.523 -0.598 3.121 1 94.94 8 THR B C 1
ATOM 1451 O O . THR B 1 8 ? -1.078 0.266 3.879 1 94.94 8 THR B O 1
ATOM 1454 N N . TYR B 1 9 ? -2.74 -0.511 2.699 1 96.75 9 TYR B N 1
ATOM 1455 C CA . TYR B 1 9 ? -3.625 0.57 3.117 1 96.75 9 TYR B CA 1
ATOM 1456 C C . TYR B 1 9 ? -3.846 0.541 4.625 1 96.75 9 TYR B C 1
ATOM 1458 O O . TYR B 1 9 ? -3.814 1.584 5.281 1 96.75 9 TYR B O 1
ATOM 1466 N N . SER B 1 10 ? -4 -0.662 5.145 1 97.25 10 SER B N 1
ATOM 1467 C CA . SER B 1 10 ? -4.301 -0.805 6.566 1 97.25 10 SER B CA 1
ATOM 1468 C C . SER B 1 10 ? -3.035 -0.708 7.41 1 97.25 10 SER B C 1
ATOM 1470 O O . SER B 1 10 ? -3.059 -0.154 8.516 1 97.25 10 SER B O 1
ATOM 1472 N N . THR B 1 11 ? -1.949 -1.176 6.832 1 95 11 THR B N 1
ATOM 1473 C CA . THR B 1 11 ? -0.771 -1.328 7.68 1 95 11 THR B CA 1
ATOM 1474 C C . THR B 1 11 ? 0.164 -0.132 7.523 1 95 11 THR B C 1
ATOM 1476 O O . THR B 1 11 ? 1.012 0.115 8.383 1 95 11 THR B O 1
ATOM 1479 N N . ALA B 1 12 ? 0.015 0.583 6.473 1 95.69 12 ALA B N 1
ATOM 1480 C CA . ALA B 1 12 ? 0.938 1.693 6.258 1 95.69 12 ALA B CA 1
ATOM 1481 C C . ALA B 1 12 ? 0.182 3 6.031 1 95.69 12 ALA B C 1
ATOM 1483 O O . ALA B 1 12 ? 0.423 3.992 6.727 1 95.69 12 ALA B O 1
ATOM 1484 N N . LEU B 1 13 ? -0.766 2.99 5.18 1 96.69 13 LEU B N 1
ATOM 1485 C CA . LEU B 1 13 ? -1.417 4.234 4.789 1 96.69 13 LEU B CA 1
ATOM 1486 C C . LEU B 1 13 ? -2.207 4.824 5.953 1 96.69 13 LEU B C 1
ATOM 1488 O O . LEU B 1 13 ? -2.016 5.988 6.316 1 96.69 13 LEU B O 1
ATOM 1492 N N . ILE B 1 14 ? -3.049 4.035 6.602 1 97.38 14 ILE B N 1
ATOM 1493 C CA . ILE B 1 14 ? -3.92 4.539 7.656 1 97.38 14 ILE B CA 1
ATOM 1494 C C . ILE B 1 14 ? -3.08 5 8.844 1 97.38 14 ILE B C 1
ATOM 1496 O O . ILE B 1 14 ? -3.246 6.121 9.336 1 97.38 14 ILE B O 1
ATOM 1500 N N . PRO B 1 15 ? -2.121 4.219 9.281 1 95.38 15 PRO B N 1
ATOM 1501 C CA . PRO B 1 15 ? -1.299 4.707 10.391 1 95.38 15 PRO B CA 1
ATOM 1502 C C . PRO B 1 15 ? -0.499 5.957 10.031 1 95.38 15 PRO B C 1
ATOM 1504 O O . PRO B 1 15 ? -0.199 6.777 10.906 1 95.38 15 PRO B O 1
ATOM 1507 N N . THR B 1 16 ? -0.204 6.109 8.805 1 96.12 16 THR B N 1
ATOM 1508 C CA . THR B 1 16 ? 0.612 7.238 8.375 1 96.12 16 THR B CA 1
ATOM 1509 C C . THR B 1 16 ? -0.214 8.523 8.336 1 96.12 16 THR 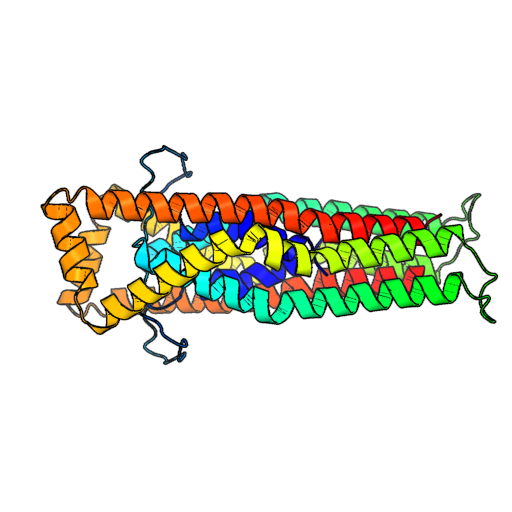B C 1
ATOM 1511 O O . THR B 1 16 ? 0.24 9.57 8.805 1 96.12 16 THR B O 1
ATOM 1514 N N . ILE B 1 17 ? -1.434 8.422 7.891 1 95.81 17 ILE B N 1
ATOM 1515 C CA . ILE B 1 17 ? -2.207 9.656 7.77 1 95.81 17 ILE B CA 1
ATOM 1516 C C . ILE B 1 17 ? -2.762 10.055 9.133 1 95.81 17 ILE B C 1
ATOM 1518 O O . ILE B 1 17 ? -3.219 11.18 9.32 1 95.81 17 ILE B O 1
ATOM 1522 N N . THR B 1 18 ? -2.74 9.148 10.086 1 94.81 18 THR B N 1
ATOM 1523 C CA . THR B 1 18 ? -3.234 9.453 11.43 1 94.81 18 THR B CA 1
ATOM 1524 C C . THR B 1 18 ? -2.074 9.664 12.398 1 94.81 18 THR B C 1
ATOM 1526 O O . THR B 1 18 ? -2.27 9.672 13.617 1 94.81 18 THR B O 1
ATOM 1529 N N . LEU B 1 19 ? -0.929 9.805 11.828 1 93.19 19 LEU B N 1
ATOM 1530 C CA . LEU B 1 19 ? 0.272 9.953 12.641 1 93.19 19 LEU B CA 1
ATOM 1531 C C . LEU B 1 19 ? 0.211 11.227 13.477 1 93.19 19 LEU B C 1
ATOM 1533 O O . LEU B 1 19 ? -0.179 12.281 12.969 1 93.19 19 LEU B O 1
ATOM 1537 N N . PRO B 1 20 ? 0.529 11.227 14.742 1 88.25 20 PRO B N 1
ATOM 1538 C CA . PRO B 1 20 ? 0.584 12.445 15.547 1 88.25 20 PRO B CA 1
ATOM 1539 C C . PRO B 1 20 ? 1.732 13.367 15.141 1 88.25 20 PRO B C 1
ATOM 1541 O O . PRO B 1 20 ? 2.699 12.922 14.523 1 88.25 20 PRO B O 1
ATOM 1544 N N . SER B 1 21 ? 1.496 14.664 15.461 1 77.62 21 SER B N 1
ATOM 1545 C CA . SER B 1 21 ? 2.566 15.625 15.219 1 77.62 21 SER B CA 1
ATOM 1546 C C . SER B 1 21 ? 3.766 15.352 16.125 1 77.62 21 SER B C 1
ATOM 1548 O O . SER B 1 21 ? 3.602 15.016 17.297 1 77.62 21 SER B O 1
ATOM 1550 N N . GLY B 1 22 ? 4.879 15.648 15.734 1 63.38 22 GLY B N 1
ATOM 1551 C CA . GLY B 1 22 ? 6.078 15.547 16.547 1 63.38 22 GLY B CA 1
ATOM 1552 C C . GLY B 1 22 ? 6.48 14.117 16.844 1 63.38 22 GLY B C 1
ATOM 1553 O O . GLY B 1 22 ? 7.262 13.859 17.766 1 63.38 22 GLY B O 1
ATOM 1554 N N . SER B 1 23 ? 5.578 13.062 16.516 1 56.66 23 SER B N 1
ATOM 1555 C CA . SER B 1 23 ? 5.574 11.742 17.125 1 56.66 23 SER B CA 1
ATOM 1556 C C . SER B 1 23 ? 6.918 11.047 16.938 1 56.66 23 SER B C 1
ATOM 1558 O O . SER B 1 23 ? 7.398 10.898 15.812 1 56.66 23 SER B O 1
ATOM 1560 N N . GLY B 1 24 ? 7.871 11.234 17.812 1 49.06 24 GLY B N 1
ATOM 1561 C CA . GLY B 1 24 ? 8.781 10.164 18.203 1 49.06 24 GLY B CA 1
ATOM 1562 C C . GLY B 1 24 ? 8.18 8.781 18.047 1 49.06 24 GLY B C 1
ATOM 1563 O O . GLY B 1 24 ? 7.07 8.641 17.531 1 49.06 24 GLY B O 1
ATOM 1564 N N . PRO B 1 25 ? 8.703 7.816 18.562 1 42.22 25 PRO B N 1
ATOM 1565 C CA . PRO B 1 25 ? 8.117 6.48 18.5 1 42.22 25 PRO B CA 1
ATOM 1566 C C . PRO B 1 25 ? 6.641 6.465 18.906 1 42.22 25 PRO B C 1
ATOM 1568 O O . PRO B 1 25 ? 6.27 7.059 19.922 1 42.22 25 PRO B O 1
ATOM 1571 N N . ALA B 1 26 ? 5.793 6.488 18.078 1 42.5 26 ALA B N 1
ATOM 1572 C CA . ALA B 1 26 ? 4.344 6.586 18.234 1 42.5 26 ALA B CA 1
ATOM 1573 C C . ALA B 1 26 ? 3.877 5.855 19.484 1 42.5 26 ALA B C 1
ATOM 1575 O O . ALA B 1 26 ? 3.988 4.629 19.578 1 42.5 26 ALA B O 1
ATOM 1576 N N . SER B 1 27 ? 4.121 6.293 20.703 1 36.41 27 SER B N 1
ATOM 1577 C CA . SER B 1 27 ? 3.299 5.684 21.75 1 36.41 27 SER B CA 1
ATOM 1578 C C . SER B 1 27 ? 1.813 5.898 21.469 1 36.41 27 SER B C 1
ATOM 1580 O O . SER B 1 27 ? 1.387 7.02 21.188 1 36.41 27 SER B O 1
ATOM 1582 N N . TYR B 1 28 ? 1.153 4.891 20.922 1 36.38 28 TYR B N 1
ATOM 1583 C CA . TYR B 1 28 ? -0.3 4.84 20.797 1 36.38 28 TYR B CA 1
ATOM 1584 C C . TYR B 1 28 ? -0.973 5.375 22.062 1 36.38 28 TYR B C 1
ATOM 1586 O O . TYR B 1 28 ? -1.186 4.633 23.016 1 36.38 28 TYR B O 1
ATOM 1594 N N . ASP B 1 29 ? -0.664 6.383 22.688 1 39 29 ASP B N 1
ATOM 1595 C CA . ASP B 1 29 ? -1.533 6.777 23.797 1 39 29 ASP B CA 1
ATOM 1596 C C . ASP B 1 29 ? -2.881 7.281 23.281 1 39 29 ASP B C 1
ATOM 1598 O O . ASP B 1 29 ? -2.982 7.742 22.141 1 39 29 ASP B O 1
ATOM 1602 N N . SER B 1 30 ? -4.047 6.812 23.812 1 43.72 30 SER B N 1
ATOM 1603 C CA . SER B 1 30 ? -5.465 7.148 23.688 1 43.72 30 SER B CA 1
ATOM 1604 C C . SER B 1 30 ? -5.652 8.609 23.297 1 43.72 30 SER B C 1
ATOM 1606 O O . SER B 1 30 ? -6.648 8.961 22.656 1 43.72 30 SER B O 1
ATOM 1608 N N . ASN B 1 31 ? -4.77 9.555 23.75 1 49.97 31 ASN B N 1
ATOM 1609 C CA . ASN B 1 31 ? -4.859 10.992 23.484 1 49.97 31 ASN B CA 1
ATOM 1610 C C . ASN B 1 31 ? -4.113 11.367 22.203 1 49.97 31 ASN B C 1
ATOM 1612 O O . ASN B 1 31 ? -3.691 12.516 22.047 1 49.97 31 ASN B O 1
ATOM 1616 N N . HIS B 1 32 ? -4.02 10.406 21.297 1 61.31 32 HIS B N 1
ATOM 1617 C CA . HIS B 1 32 ? -3.248 10.492 20.062 1 61.31 32 HIS B CA 1
ATOM 1618 C C . HIS B 1 32 ? -3.906 11.445 19.078 1 61.31 32 HIS B C 1
ATOM 1620 O O . HIS B 1 32 ? -4.969 11.133 18.531 1 61.31 32 HIS B O 1
ATOM 1626 N N . LYS B 1 33 ? -3.613 12.586 19.25 1 76.62 33 LYS B N 1
ATOM 1627 C CA . LYS B 1 33 ? -4.105 13.594 18.312 1 76.62 33 LYS B CA 1
ATOM 1628 C C . LYS B 1 33 ? -3.275 13.609 17.031 1 76.62 33 LYS B C 1
ATOM 1630 O O . LYS B 1 33 ? -2.066 13.852 17.078 1 76.62 33 LYS B O 1
ATOM 1635 N N . PRO B 1 34 ? -3.945 13.242 16.047 1 87.56 34 PRO B N 1
ATOM 1636 C CA . PRO B 1 34 ? -3.207 13.289 14.781 1 87.56 34 PRO B CA 1
ATOM 1637 C C . PRO B 1 34 ? -2.596 14.664 14.508 1 87.56 34 PRO B C 1
ATOM 1639 O O . PRO B 1 34 ? -3.084 15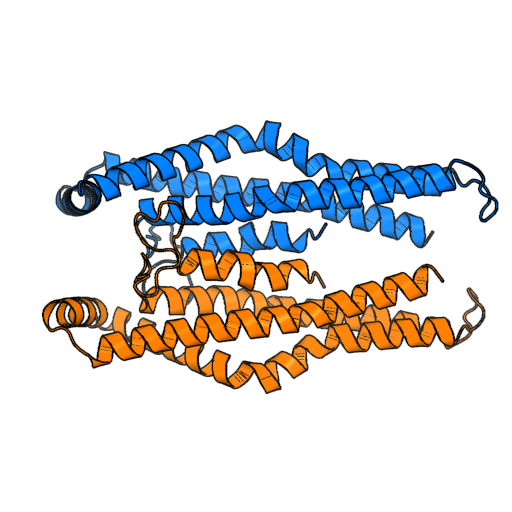.672 15.016 1 87.56 34 PRO B O 1
ATOM 1642 N N . GLY B 1 35 ? -1.524 14.578 13.719 1 87.75 35 GLY B N 1
ATOM 1643 C CA . GLY B 1 35 ? -0.84 15.812 13.367 1 87.75 35 GLY B CA 1
ATOM 1644 C C . GLY B 1 35 ? -1.557 16.609 12.281 1 87.75 35 GLY B C 1
ATOM 1645 O O . GLY B 1 35 ? -1.273 17.781 12.078 1 87.75 35 GLY B O 1
ATOM 1646 N N . SER B 1 36 ? -2.453 15.938 11.609 1 89.75 36 SER B N 1
ATOM 1647 C CA . SER B 1 36 ? -3.283 16.578 10.586 1 89.75 36 SER B CA 1
ATOM 1648 C C . SER B 1 36 ? -4.715 16.766 11.086 1 89.75 36 SER B C 1
ATOM 1650 O O . SER B 1 36 ? -5.215 15.961 11.875 1 89.75 36 SER B O 1
ATOM 1652 N N . PRO B 1 37 ? -5.355 17.891 10.617 1 89.31 37 PRO B N 1
ATOM 1653 C CA . PRO B 1 37 ? -6.773 18.016 10.953 1 89.31 37 PRO B CA 1
ATOM 1654 C C . PRO B 1 37 ? -7.594 16.812 10.531 1 89.31 37 PRO B C 1
ATOM 1656 O O . PRO B 1 37 ? -7.352 16.234 9.469 1 89.31 37 PRO B O 1
ATOM 1659 N N . ILE B 1 38 ? -8.516 16.438 11.336 1 91.38 38 ILE B N 1
ATOM 1660 C CA . ILE B 1 38 ? -9.336 15.258 11.094 1 91.38 38 ILE B CA 1
ATOM 1661 C C . ILE B 1 38 ? -10.078 15.406 9.773 1 91.38 38 ILE B C 1
ATOM 1663 O O . ILE B 1 38 ? -10.258 14.422 9.047 1 91.38 38 ILE B O 1
ATOM 1667 N N . SER B 1 39 ? -10.555 16.578 9.461 1 90.75 39 SER B N 1
ATOM 1668 C CA . SER B 1 39 ? -11.219 16.812 8.188 1 90.75 39 SER B CA 1
ATOM 1669 C C . SER B 1 39 ? -10.297 16.5 7.012 1 90.75 39 SER B C 1
ATOM 1671 O O . SER B 1 39 ? -10.734 15.898 6.023 1 90.75 39 SER B O 1
ATOM 1673 N N . HIS B 1 40 ? -9.055 16.844 7.16 1 92.44 40 HIS B N 1
ATOM 1674 C CA . HIS B 1 40 ? -8.078 16.547 6.113 1 92.44 40 HIS B CA 1
ATOM 1675 C C . HIS B 1 40 ? -7.797 15.047 6.031 1 92.44 40 HIS B C 1
ATOM 1677 O O . HIS B 1 40 ? -7.637 14.5 4.938 1 92.44 40 HIS B O 1
ATOM 1683 N N . ILE B 1 41 ? -7.742 14.406 7.137 1 95.12 41 ILE B N 1
ATOM 1684 C CA . ILE B 1 41 ? -7.516 12.969 7.168 1 95.12 41 ILE B CA 1
ATOM 1685 C C . ILE B 1 41 ? -8.648 12.25 6.441 1 95.12 41 ILE B C 1
ATOM 1687 O O . ILE B 1 41 ? -8.414 11.289 5.707 1 95.12 41 ILE B O 1
ATOM 1691 N N . ALA B 1 42 ? -9.867 12.719 6.633 1 95.25 42 ALA B N 1
ATOM 1692 C CA . ALA B 1 42 ? -11.008 12.133 5.934 1 95.25 42 ALA B CA 1
ATOM 1693 C C . ALA B 1 42 ? -10.859 12.281 4.422 1 95.25 42 ALA B C 1
ATOM 1695 O O . ALA B 1 42 ? -11.141 11.344 3.67 1 95.25 42 ALA B O 1
ATOM 1696 N N . THR B 1 43 ? -10.43 13.398 4.004 1 95.31 43 THR B N 1
ATOM 1697 C CA . THR B 1 43 ? -10.258 13.617 2.572 1 95.31 43 THR B CA 1
ATOM 1698 C C . THR B 1 43 ? -9.078 12.805 2.045 1 95.31 43 THR B C 1
ATOM 1700 O O . THR B 1 43 ? -9.094 12.352 0.9 1 95.31 43 THR B O 1
ATOM 1703 N N . GLN B 1 44 ? -8.07 12.656 2.832 1 95.88 44 GLN B N 1
ATOM 1704 C CA . GLN B 1 44 ? -6.949 11.797 2.457 1 95.88 44 GLN B CA 1
ATOM 1705 C C . GLN B 1 44 ? -7.402 10.352 2.281 1 95.88 44 GLN B C 1
ATOM 1707 O O . GLN B 1 44 ? -7.023 9.695 1.312 1 95.88 44 GLN B O 1
ATOM 1712 N N . TRP B 1 45 ? -8.148 9.93 3.268 1 97.38 45 TRP B N 1
ATOM 1713 C CA . TRP B 1 45 ? -8.68 8.57 3.135 1 97.38 45 TRP B CA 1
ATOM 1714 C C . TRP B 1 45 ? -9.492 8.43 1.854 1 97.38 45 TRP B C 1
ATOM 1716 O O . TRP B 1 45 ? -9.336 7.453 1.118 1 97.38 45 TRP B O 1
ATOM 1726 N N . ARG B 1 46 ? -10.391 9.336 1.589 1 96.88 46 ARG B N 1
ATOM 1727 C CA . ARG B 1 46 ? -11.211 9.273 0.381 1 96.88 46 ARG B CA 1
ATOM 1728 C C . ARG B 1 46 ? -10.336 9.227 -0.869 1 96.88 46 ARG B C 1
ATOM 1730 O O . ARG B 1 46 ? -10.617 8.469 -1.8 1 96.88 46 ARG B O 1
ATOM 1737 N N . HIS B 1 47 ? -9.367 10.031 -0.859 1 95.19 47 HIS B N 1
ATOM 1738 C CA . HIS B 1 47 ? -8.453 10.039 -1.996 1 95.19 47 HIS B CA 1
ATOM 1739 C C . HIS B 1 47 ? -7.844 8.656 -2.217 1 95.19 47 HIS B C 1
ATOM 1741 O O . HIS B 1 47 ? -7.883 8.125 -3.33 1 95.19 47 HIS B O 1
ATOM 1747 N N . ALA B 1 48 ? -7.277 8.102 -1.174 1 95.94 48 ALA B N 1
ATOM 1748 C CA . ALA B 1 48 ? -6.688 6.766 -1.258 1 95.94 48 ALA B CA 1
ATOM 1749 C C . ALA B 1 48 ? -7.738 5.727 -1.645 1 95.94 48 ALA B C 1
ATOM 1751 O O . ALA B 1 48 ? -7.477 4.848 -2.471 1 95.94 48 ALA B O 1
ATOM 1752 N N . TYR B 1 49 ? -8.906 5.848 -0.988 1 96.81 49 TYR B N 1
ATOM 1753 C CA . TYR B 1 49 ? -10.016 4.941 -1.273 1 96.81 49 TYR B CA 1
ATOM 1754 C C . TYR B 1 49 ? -10.367 4.961 -2.756 1 96.81 49 TYR B C 1
ATOM 1756 O O . TYR B 1 49 ? -10.594 3.912 -3.361 1 96.81 49 TYR B O 1
ATOM 1764 N N . ASN B 1 50 ? -10.406 6.09 -3.361 1 95.25 50 ASN B N 1
ATOM 1765 C CA . ASN B 1 50 ? -10.766 6.23 -4.77 1 95.25 50 ASN B CA 1
ATOM 1766 C C . ASN B 1 50 ? -9.711 5.625 -5.684 1 95.25 50 ASN B C 1
ATOM 1768 O O . ASN B 1 50 ? -10.031 5.09 -6.746 1 95.25 50 ASN B O 1
ATOM 1772 N N . ILE B 1 51 ? -8.516 5.691 -5.254 1 92.94 51 ILE B N 1
ATOM 1773 C CA . ILE B 1 51 ? -7.461 5.031 -6.012 1 92.94 51 ILE B CA 1
ATOM 1774 C C . ILE B 1 51 ? -7.688 3.52 -6.004 1 92.94 51 ILE B C 1
ATOM 1776 O O . ILE B 1 51 ? -7.641 2.871 -7.051 1 92.94 51 ILE B O 1
ATOM 1780 N N . GLY B 1 52 ? -7.945 2.951 -4.82 1 91.5 52 GLY B N 1
ATOM 1781 C CA . GLY B 1 52 ? -8.203 1.525 -4.707 1 91.5 52 GLY B CA 1
ATOM 1782 C C . GLY B 1 52 ? -9.461 1.085 -5.438 1 91.5 52 GLY B C 1
ATOM 1783 O O . GLY B 1 52 ? -9.445 0.072 -6.141 1 91.5 52 GLY B O 1
ATOM 1784 N N . LYS B 1 53 ? -10.445 1.831 -5.316 1 92.06 53 LYS B N 1
ATOM 1785 C CA . LYS B 1 53 ? -11.742 1.537 -5.926 1 92.06 53 LYS B CA 1
ATOM 1786 C C . LYS B 1 53 ? -11.641 1.513 -7.445 1 92.06 53 LYS B C 1
ATOM 1788 O O . LYS B 1 53 ? -12.328 0.731 -8.109 1 92.06 53 LYS B O 1
ATOM 1793 N N . SER B 1 54 ? -10.781 2.275 -8.016 1 89.88 54 SER B N 1
ATOM 1794 C CA . SER B 1 54 ? -10.656 2.389 -9.469 1 89.88 54 SER B CA 1
ATOM 1795 C C . SER B 1 54 ? -9.773 1.278 -10.031 1 89.88 54 SER B C 1
ATOM 1797 O O . SER B 1 54 ? -9.812 1.01 -11.234 1 89.88 54 SER B O 1
ATOM 1799 N N . SER B 1 55 ? -9.047 0.59 -9.219 1 87.31 55 SER B N 1
ATOM 1800 C CA . SER B 1 55 ? -8.086 -0.359 -9.766 1 87.31 55 SER B CA 1
ATOM 1801 C C . SER B 1 55 ? -8.305 -1.76 -9.211 1 87.31 55 SER B C 1
ATOM 1803 O O . SER B 1 55 ? -8.258 -2.744 -9.945 1 87.31 55 SER B O 1
ATOM 1805 N N . MET B 1 56 ? -8.648 -1.852 -7.98 1 87.38 56 MET B N 1
ATOM 1806 C CA . MET B 1 56 ? -8.594 -3.137 -7.293 1 87.38 56 MET B CA 1
ATOM 1807 C C . MET B 1 56 ? -9.695 -4.07 -7.785 1 87.38 56 MET B C 1
ATOM 1809 O O . MET B 1 56 ? -9.453 -5.258 -8.008 1 87.38 56 MET B O 1
ATOM 1813 N N . PRO B 1 57 ? -10.891 -3.582 -8.008 1 89.06 57 PRO B N 1
ATOM 1814 C CA . PRO B 1 57 ? -11.914 -4.496 -8.523 1 89.06 57 PRO B CA 1
ATOM 1815 C C . PRO B 1 57 ? -11.578 -5.043 -9.906 1 89.06 57 PRO B C 1
ATOM 1817 O O . PRO B 1 57 ? -11.875 -6.203 -10.203 1 89.06 57 PRO B O 1
ATOM 1820 N N . PHE B 1 58 ? -10.969 -4.293 -10.703 1 89.19 58 PHE B N 1
ATOM 1821 C CA . PHE B 1 58 ? -10.586 -4.746 -12.039 1 89.19 58 PHE B CA 1
ATOM 1822 C C . PHE B 1 58 ? -9.5 -5.809 -11.961 1 89.19 58 PHE B C 1
ATOM 1824 O O . PHE B 1 58 ? -9.516 -6.781 -12.719 1 89.19 58 PHE B O 1
ATOM 1831 N N . CYS B 1 59 ? -8.602 -5.559 -11.062 1 89.81 59 CYS B N 1
ATOM 1832 C CA . CYS B 1 59 ? -7.582 -6.578 -10.852 1 89.81 59 CYS B CA 1
ATOM 1833 C C . CYS B 1 59 ? -8.203 -7.879 -10.352 1 89.81 59 CYS B C 1
ATOM 1835 O O . CYS B 1 59 ? -7.809 -8.969 -10.781 1 89.81 59 CYS B O 1
ATOM 1837 N N . ALA B 1 60 ? -9.156 -7.727 -9.461 1 93.12 60 ALA B N 1
ATOM 1838 C CA . ALA B 1 60 ? -9.82 -8.906 -8.922 1 93.12 60 ALA B CA 1
ATOM 1839 C C . ALA B 1 60 ? -10.555 -9.672 -10.023 1 93.12 60 ALA B C 1
ATOM 1841 O O . ALA B 1 60 ? -10.469 -10.898 -10.094 1 93.12 60 ALA B O 1
ATOM 1842 N N . ILE B 1 61 ? -11.219 -9 -10.875 1 94.5 61 ILE B N 1
ATOM 1843 C CA . ILE B 1 61 ? -11.953 -9.617 -11.977 1 94.5 61 ILE B CA 1
ATOM 1844 C C . ILE B 1 61 ? -10.969 -10.289 -12.938 1 94.5 61 ILE B C 1
ATOM 1846 O O . ILE B 1 61 ? -11.203 -11.422 -13.383 1 94.5 61 ILE B O 1
ATOM 1850 N N . GLY B 1 62 ? -9.906 -9.609 -13.242 1 94.31 62 GLY B N 1
ATOM 1851 C CA . GLY B 1 62 ? -8.898 -10.203 -14.102 1 94.31 62 GLY B CA 1
ATOM 1852 C C . GLY B 1 62 ? -8.32 -11.492 -13.547 1 94.31 62 GLY B C 1
ATOM 1853 O O . GLY B 1 62 ? -8.297 -12.516 -14.234 1 94.31 62 GLY B O 1
ATOM 1854 N N . ALA B 1 63 ? -7.914 -11.445 -12.328 1 92.94 63 ALA B N 1
ATOM 1855 C CA . ALA B 1 63 ? -7.34 -12.625 -11.695 1 92.94 63 ALA B CA 1
ATOM 1856 C C . ALA B 1 63 ? -8.391 -13.727 -11.531 1 92.94 63 ALA B C 1
ATOM 1858 O O . ALA B 1 63 ? -8.117 -14.898 -11.805 1 92.94 63 ALA B O 1
ATOM 1859 N N . GLY B 1 64 ? -9.57 -13.312 -11.094 1 96.12 64 GLY B N 1
ATOM 1860 C CA . GLY B 1 64 ? -10.641 -14.273 -10.922 1 96.12 64 GLY B CA 1
ATOM 1861 C C . GLY B 1 64 ? -11.016 -14.992 -12.203 1 96.12 64 GLY B C 1
ATOM 1862 O O . GLY B 1 64 ? -11.242 -16.203 -12.203 1 96.12 64 GLY B O 1
ATOM 1863 N N . THR B 1 65 ? -11.039 -14.273 -13.289 1 96.56 65 THR B N 1
ATOM 1864 C CA . THR B 1 65 ? -11.391 -14.859 -14.578 1 96.56 65 THR B CA 1
ATOM 1865 C C . THR B 1 65 ? -10.281 -15.789 -15.07 1 96.56 65 THR B C 1
ATOM 1867 O O . THR B 1 65 ? -10.562 -16.828 -15.68 1 96.56 65 THR B O 1
ATOM 1870 N N . ALA B 1 66 ? -9.055 -15.398 -14.844 1 93.69 66 ALA B N 1
ATOM 1871 C CA . ALA B 1 66 ? -7.945 -16.281 -15.211 1 93.69 66 ALA B CA 1
ATOM 1872 C C . ALA B 1 66 ? -8.023 -17.609 -14.469 1 93.69 66 ALA B C 1
ATOM 1874 O O . ALA B 1 66 ? -7.852 -18.672 -15.062 1 93.69 66 ALA B O 1
ATOM 1875 N N . TYR B 1 67 ? -8.297 -17.531 -13.18 1 95.31 67 TYR B N 1
ATOM 1876 C CA . TYR B 1 67 ? -8.422 -18.75 -12.391 1 95.31 67 TYR B CA 1
ATOM 1877 C C . TYR B 1 67 ? -9.609 -19.578 -12.852 1 95.31 67 TYR B C 1
ATOM 1879 O O . TYR B 1 67 ? -9.539 -20.812 -12.898 1 95.31 67 TYR B O 1
ATOM 1887 N N . ALA B 1 68 ? -10.688 -18.922 -13.156 1 96.5 68 ALA B N 1
ATOM 1888 C CA . ALA B 1 68 ? -11.859 -19.625 -13.664 1 96.5 68 ALA B CA 1
ATOM 1889 C C . ALA B 1 68 ? -11.555 -20.312 -14.984 1 96.5 68 ALA B C 1
ATOM 1891 O O . ALA B 1 68 ? -12.008 -21.438 -15.227 1 96.5 68 ALA B O 1
ATOM 1892 N N . TYR B 1 69 ? -10.867 -19.625 -15.812 1 93.62 69 TYR B N 1
ATOM 1893 C CA . TYR B 1 69 ? -10.477 -20.203 -17.094 1 93.62 69 TYR B CA 1
ATOM 1894 C C . TYR B 1 69 ? -9.625 -21.453 -16.891 1 93.62 69 TYR B C 1
ATOM 1896 O O . TYR B 1 69 ? -9.836 -22.469 -17.547 1 93.62 69 TYR B O 1
ATOM 1904 N N . LEU B 1 70 ? -8.688 -21.375 -15.969 1 90.5 70 LEU B N 1
ATOM 1905 C CA . LEU B 1 70 ? -7.867 -22.531 -15.672 1 90.5 70 LEU B CA 1
ATOM 1906 C C . LEU B 1 70 ? -8.719 -23.688 -15.133 1 90.5 70 LEU B C 1
ATOM 1908 O O . LEU B 1 70 ? -8.5 -24.844 -15.484 1 90.5 70 LEU B O 1
ATOM 1912 N N . SER B 1 71 ? -9.602 -23.266 -14.281 1 94.5 71 SER B N 1
ATOM 1913 C CA . SER B 1 71 ? -10.516 -24.281 -13.781 1 94.5 71 SER B CA 1
ATOM 1914 C C . SER B 1 71 ? -11.242 -24.984 -14.922 1 94.5 71 SER B C 1
ATOM 1916 O O . SER B 1 71 ? -11.352 -26.203 -14.93 1 94.5 71 SER B O 1
ATOM 1918 N N . TYR B 1 72 ? -11.734 -24.234 -15.883 1 92.81 72 TYR B N 1
ATOM 1919 C CA . TYR B 1 72 ? -12.453 -24.75 -17.031 1 92.81 72 TYR B CA 1
ATOM 1920 C C . TYR B 1 72 ? -11.562 -25.672 -17.859 1 92.81 72 TYR B C 1
ATOM 1922 O O . TYR B 1 72 ? -11.984 -26.75 -18.266 1 92.81 72 TYR B O 1
ATOM 1930 N N . VAL B 1 73 ? -10.367 -25.297 -18.078 1 88.25 73 VAL B N 1
ATOM 1931 C CA . VAL B 1 73 ? -9.422 -26.047 -18.906 1 88.25 73 VAL B CA 1
ATOM 1932 C C . VAL B 1 73 ? -9.117 -27.391 -18.25 1 88.25 73 VAL B C 1
ATOM 1934 O O . VAL B 1 73 ? -9.062 -28.422 -18.922 1 88.25 73 VAL B O 1
ATOM 1937 N N . PHE B 1 74 ? -8.953 -27.438 -16.969 1 88.56 74 PHE B N 1
ATOM 1938 C CA . PHE B 1 74 ? -8.617 -28.672 -16.266 1 88.56 74 PHE B CA 1
ATOM 1939 C C . PHE B 1 74 ? -9.836 -29.578 -16.141 1 88.56 74 PHE B C 1
ATOM 1941 O O . PHE B 1 74 ? -9.695 -30.797 -16 1 88.56 74 PHE B O 1
ATOM 1948 N N . ARG B 1 75 ? -10.945 -28.906 -16.125 1 89.12 75 ARG B N 1
ATOM 1949 C CA . ARG B 1 75 ? -12.172 -29.703 -16.031 1 89.12 75 ARG B CA 1
ATOM 1950 C C . ARG B 1 75 ? -12.477 -30.406 -17.344 1 89.12 75 ARG B C 1
ATOM 1952 O O . ARG B 1 75 ? -12.984 -31.531 -17.359 1 89.12 75 ARG B O 1
ATOM 1959 N N . HIS B 1 76 ? -12.156 -29.688 -18.359 1 84.31 76 HIS B N 1
ATOM 1960 C CA . HIS B 1 76 ? -12.508 -30.219 -19.672 1 84.31 76 HIS B CA 1
ATOM 1961 C C . HIS B 1 76 ? -11.258 -30.672 -20.438 1 84.31 76 HIS B C 1
ATOM 1963 O O . HIS B 1 76 ? -10.188 -30.078 -20.281 1 84.31 76 HIS B O 1
ATOM 1969 N N . GLU B 1 77 ? -11.039 -31.984 -20.562 1 67.38 77 GLU B N 1
ATOM 1970 C CA . GLU B 1 77 ? -9.898 -32.5 -21.312 1 67.38 77 GLU B CA 1
ATOM 1971 C C . GLU B 1 77 ? -9.531 -31.594 -22.469 1 67.38 77 GLU B C 1
ATOM 1973 O O . GLU B 1 77 ? -10.406 -31.109 -23.188 1 67.38 77 GLU B O 1
ATOM 1978 N N . THR B 1 78 ? -8.43 -31.078 -22.188 1 63.34 78 THR B N 1
ATOM 1979 C CA . THR B 1 78 ? -7.906 -30.359 -23.344 1 63.34 78 THR B CA 1
ATOM 1980 C C . THR B 1 78 ? -6.793 -31.156 -24.016 1 63.34 78 THR B C 1
ATOM 1982 O O . THR B 1 78 ? -6.395 -32.219 -23.516 1 63.34 78 THR B O 1
ATOM 1985 N N . THR B 1 79 ? -6.586 -30.938 -25.328 1 60.81 79 THR B N 1
ATOM 1986 C CA . THR B 1 79 ? -5.516 -31.609 -26.047 1 60.81 79 THR B CA 1
ATOM 1987 C C . THR B 1 79 ? -4.227 -31.609 -25.234 1 60.81 79 THR B C 1
ATOM 1989 O O . THR B 1 79 ? -3.35 -32.438 -25.453 1 60.81 79 THR B O 1
ATOM 1992 N N . LEU B 1 80 ? -4.137 -30.812 -24.25 1 55.44 80 LEU B N 1
ATOM 1993 C CA . LEU B 1 80 ? -2.857 -30.594 -23.578 1 55.44 80 LEU B CA 1
ATOM 1994 C C . LEU B 1 80 ? -2.805 -31.344 -22.25 1 55.44 80 LEU B C 1
ATOM 1996 O O . LEU B 1 80 ? -1.72 -31.641 -21.75 1 55.44 80 LEU B O 1
ATOM 2000 N N . ARG B 1 81 ? -3.932 -31.562 -21.719 1 64.25 81 ARG B N 1
ATOM 2001 C CA . ARG B 1 81 ? -3.857 -32.188 -20.422 1 64.25 81 ARG B CA 1
ATOM 2002 C C . ARG B 1 81 ? -5.121 -33 -20.125 1 64.25 81 ARG B C 1
ATOM 2004 O O . ARG B 1 81 ? -6.23 -32.562 -20.422 1 64.25 81 ARG B O 1
ATOM 2011 N N . PRO B 1 82 ? -4.98 -34.219 -19.672 1 72 82 PRO B N 1
ATOM 2012 C CA . PRO B 1 82 ? -6.156 -34.969 -19.203 1 72 82 PRO B CA 1
ATOM 2013 C C . PRO B 1 82 ? -6.93 -34.219 -18.109 1 72 82 PRO B C 1
ATOM 2015 O O . PRO B 1 82 ? -6.371 -33.375 -17.422 1 72 82 PRO B O 1
ATOM 2018 N N . ALA B 1 83 ? -8.156 -34.375 -18.141 1 73.5 83 ALA B N 1
ATOM 2019 C CA . ALA B 1 83 ? -9.023 -33.781 -17.141 1 73.5 83 ALA B CA 1
ATOM 2020 C C . ALA B 1 83 ? -8.578 -34.156 -15.727 1 73.5 83 ALA B C 1
ATOM 2022 O O . ALA B 1 83 ? -8.18 -35.281 -15.477 1 73.5 83 ALA B O 1
ATOM 2023 N N . ASP B 1 84 ? -8.484 -33.125 -14.93 1 88.19 84 ASP B N 1
ATOM 2024 C CA . ASP B 1 84 ? -8.148 -33.281 -13.516 1 88.19 84 ASP B CA 1
ATOM 2025 C C . ASP B 1 84 ? -9.117 -32.469 -12.641 1 88.19 84 ASP B C 1
ATOM 2027 O O . ASP B 1 84 ? -8.906 -31.297 -12.391 1 88.19 84 ASP B O 1
ATOM 2031 N N . THR B 1 85 ? -10.062 -33.156 -12.18 1 90.38 85 THR B N 1
ATOM 2032 C CA . THR B 1 85 ? -11.164 -32.5 -11.445 1 90.38 85 THR B CA 1
ATOM 2033 C C . THR B 1 85 ? -10.648 -31.859 -10.164 1 90.38 85 THR B C 1
ATOM 2035 O O . THR B 1 85 ? -11.141 -30.797 -9.773 1 90.38 85 THR B O 1
ATOM 2038 N N . ARG B 1 86 ? -9.766 -32.469 -9.531 1 92.81 86 ARG B N 1
ATOM 2039 C CA . ARG B 1 86 ? -9.211 -31.922 -8.297 1 92.81 86 ARG B CA 1
ATOM 2040 C C . ARG B 1 86 ? -8.539 -30.562 -8.547 1 92.81 86 ARG B C 1
ATOM 2042 O O . ARG B 1 86 ? -8.836 -29.594 -7.859 1 92.81 86 ARG B O 1
ATOM 2049 N N . THR B 1 87 ? -7.684 -30.562 -9.539 1 92.5 87 THR B N 1
ATOM 2050 C CA . THR B 1 87 ? -7.008 -29.312 -9.914 1 92.5 87 THR B CA 1
ATOM 2051 C C . THR B 1 87 ? -8.016 -28.266 -10.344 1 92.5 87 THR B C 1
ATOM 2053 O O . THR B 1 87 ? -7.91 -27.094 -9.945 1 92.5 87 THR B O 1
ATOM 2056 N N . SER B 1 88 ? -8.969 -28.641 -11.062 1 95.06 88 SER B N 1
ATOM 2057 C CA . SER B 1 88 ? -10.023 -27.734 -11.5 1 95.06 88 SER B CA 1
ATOM 2058 C C . SER B 1 88 ? -10.734 -27.094 -10.312 1 95.06 88 SER B C 1
ATOM 2060 O O . SER B 1 88 ? -10.977 -25.891 -10.305 1 95.06 88 SER B O 1
ATOM 2062 N N . ASN B 1 89 ? -11 -27.906 -9.305 1 96.81 89 ASN B N 1
ATOM 2063 C CA . ASN B 1 89 ? -11.727 -27.406 -8.141 1 96.81 89 ASN B CA 1
ATOM 2064 C C . ASN B 1 89 ? -10.906 -26.391 -7.348 1 96.81 89 ASN B C 1
ATOM 2066 O O . ASN B 1 89 ? -11.453 -25.438 -6.793 1 96.81 89 ASN B O 1
ATOM 2070 N N . TRP B 1 90 ? -9.656 -26.594 -7.266 1 97.06 90 TRP B N 1
ATOM 2071 C CA . TRP B 1 90 ? -8.805 -25.656 -6.551 1 97.06 90 TRP B CA 1
ATOM 2072 C C . TRP B 1 90 ? -8.727 -24.312 -7.281 1 97.06 90 TRP B C 1
ATOM 2074 O O . TRP B 1 90 ? -8.727 -23.25 -6.652 1 97.06 90 TRP B O 1
ATOM 2084 N N . TYR B 1 91 ? -8.695 -24.344 -8.562 1 96.44 91 TYR B N 1
ATOM 2085 C CA . TYR B 1 91 ? -8.695 -23.109 -9.336 1 96.44 91 TYR B CA 1
ATOM 2086 C C . TYR B 1 91 ? -10.039 -22.406 -9.227 1 96.44 91 TYR B C 1
ATOM 2088 O O . TYR B 1 91 ? -10.094 -21.172 -9.203 1 96.44 91 TYR B O 1
ATOM 2096 N N . LEU B 1 92 ? -11.062 -23.188 -9.164 1 97.81 92 LEU B N 1
ATOM 2097 C CA . LEU B 1 92 ? -12.375 -22.578 -8.984 1 97.81 92 LEU B CA 1
ATOM 2098 C C . LEU B 1 92 ? -12.477 -21.891 -7.617 1 97.81 92 LEU B C 1
ATOM 2100 O O . LEU B 1 92 ? -13.023 -20.797 -7.508 1 97.81 92 LEU B O 1
ATOM 2104 N N . LEU B 1 93 ? -11.969 -22.531 -6.617 1 98.38 93 LEU B N 1
ATOM 2105 C CA . LEU B 1 93 ? -11.938 -21.938 -5.285 1 98.38 93 LEU B CA 1
ATOM 2106 C C . LEU B 1 93 ? -11.125 -20.641 -5.289 1 98.38 93 LEU B C 1
ATOM 2108 O O . LEU B 1 93 ? -11.547 -19.641 -4.699 1 98.38 93 LEU B O 1
ATOM 2112 N N . ALA B 1 94 ? -10 -20.703 -5.945 1 97.94 94 ALA B N 1
ATOM 2113 C CA . ALA B 1 94 ? -9.164 -19.516 -6.051 1 97.94 94 ALA B CA 1
ATOM 2114 C C . ALA B 1 94 ? -9.93 -18.359 -6.703 1 97.94 94 ALA B C 1
ATOM 2116 O O . ALA B 1 94 ? -9.875 -17.219 -6.227 1 97.94 94 ALA B O 1
ATOM 2117 N N . SER B 1 95 ? -10.586 -18.688 -7.715 1 98.12 95 SER B N 1
ATOM 2118 C CA . SER B 1 95 ? -11.375 -17.688 -8.43 1 98.12 95 SER B CA 1
ATOM 2119 C C . SER B 1 95 ? -12.43 -17.062 -7.523 1 98.12 95 SER B C 1
ATOM 2121 O O . SER B 1 95 ? -12.523 -15.836 -7.43 1 98.12 95 SER B O 1
ATOM 2123 N N . GLY B 1 96 ? -13.125 -17.891 -6.871 1 98.19 96 GLY B N 1
ATOM 2124 C CA . GLY B 1 96 ? -14.156 -17.406 -5.969 1 98.19 96 GLY B CA 1
ATOM 2125 C C . GLY B 1 96 ? -13.609 -16.547 -4.844 1 98.19 96 GLY B C 1
ATOM 2126 O O . GLY B 1 96 ? -14.195 -15.523 -4.508 1 98.19 96 GLY B O 1
ATOM 2127 N N . LEU B 1 97 ? -12.508 -16.953 -4.316 1 98.06 97 LEU B N 1
ATOM 2128 C CA . LEU B 1 97 ? -11.891 -16.219 -3.215 1 98.06 97 LEU B CA 1
ATOM 2129 C C . LEU B 1 97 ? -11.422 -14.844 -3.674 1 98.06 97 LEU B C 1
ATOM 2131 O O . LEU B 1 97 ? -11.703 -13.836 -3.016 1 98.06 97 LEU B O 1
ATOM 2135 N N . VAL B 1 98 ? -10.844 -14.773 -4.785 1 96.81 98 VAL B N 1
ATOM 2136 C CA . VAL B 1 98 ? -10.328 -13.5 -5.277 1 96.81 98 VAL B CA 1
ATOM 2137 C C . VAL B 1 98 ? -11.492 -12.562 -5.605 1 96.81 98 VAL B C 1
ATOM 2139 O O . VAL B 1 98 ? -11.453 -11.375 -5.27 1 96.81 98 VAL B O 1
ATOM 2142 N N . MET B 1 99 ? -12.508 -13.094 -6.117 1 96.56 99 MET B N 1
ATOM 2143 C CA . MET B 1 99 ? -13.625 -12.266 -6.547 1 96.56 99 MET B CA 1
ATOM 2144 C C . MET B 1 99 ? -14.492 -11.867 -5.359 1 96.56 99 MET B C 1
ATOM 2146 O O . MET B 1 99 ? -15.32 -10.953 -5.465 1 96.56 99 MET B O 1
ATOM 2150 N N . SER B 1 100 ? -14.305 -12.477 -4.281 1 97.31 100 SER B N 1
ATOM 2151 C CA . SER B 1 100 ? -15.133 -12.227 -3.107 1 97.31 100 SER B CA 1
ATOM 2152 C C . SER B 1 100 ? -14.844 -10.852 -2.516 1 97.31 100 SER B C 1
ATOM 2154 O O . SER B 1 100 ? -15.625 -10.344 -1.702 1 97.31 100 SER B O 1
ATOM 2156 N N . ILE B 1 101 ? -13.781 -10.273 -2.984 1 96 101 ILE B N 1
ATOM 2157 C CA . ILE B 1 101 ? -13.453 -8.938 -2.492 1 96 101 ILE B CA 1
ATOM 2158 C C . ILE B 1 101 ? -14.578 -7.969 -2.834 1 96 101 ILE B C 1
ATOM 2160 O O . ILE B 1 101 ? -14.906 -7.078 -2.045 1 96 101 ILE B O 1
ATOM 2164 N N . ILE B 1 102 ? -15.203 -8.125 -3.926 1 96.19 102 ILE B N 1
ATOM 2165 C CA . ILE B 1 102 ? -16.203 -7.195 -4.445 1 96.19 102 ILE B CA 1
ATOM 2166 C C . ILE B 1 102 ? -17.469 -7.27 -3.596 1 96.19 102 ILE B C 1
ATOM 2168 O O . ILE B 1 102 ? -17.875 -6.273 -2.984 1 96.19 102 ILE B O 1
ATOM 2172 N N . PRO B 1 103 ? -18.016 -8.43 -3.412 1 97.06 103 PRO B N 1
ATOM 2173 C CA . PRO B 1 103 ? -19.203 -8.469 -2.566 1 97.06 103 PRO B CA 1
ATOM 2174 C C . PRO B 1 103 ? -18.891 -8.188 -1.098 1 97.06 103 PRO B C 1
ATOM 2176 O O . PRO B 1 103 ? -19.734 -7.629 -0.385 1 97.06 103 PRO B O 1
ATOM 2179 N N . TYR B 1 104 ? -17.766 -8.555 -0.624 1 97.88 104 TYR B N 1
ATOM 2180 C CA . TYR B 1 104 ? -17.375 -8.211 0.741 1 97.88 104 TYR B CA 1
ATOM 2181 C C . TYR B 1 104 ? -17.391 -6.707 0.951 1 97.88 104 TYR B C 1
ATOM 2183 O O . TYR B 1 104 ? -17.891 -6.219 1.963 1 97.88 104 TYR B O 1
ATOM 2191 N N . THR B 1 105 ? -16.859 -6.016 0.005 1 97.06 105 THR B N 1
ATOM 2192 C CA . THR B 1 105 ? -16.781 -4.562 0.108 1 97.06 105 THR B CA 1
ATOM 2193 C C . THR B 1 105 ? -18.172 -3.945 0.053 1 97.06 105 THR B C 1
ATOM 2195 O O . THR B 1 105 ? -18.516 -3.078 0.863 1 97.06 105 THR B O 1
ATOM 2198 N N . LEU B 1 106 ? -19.031 -4.391 -0.812 1 96.81 106 LEU B N 1
ATOM 2199 C CA . LEU B 1 106 ? -20.344 -3.809 -1.036 1 96.81 106 LEU B CA 1
ATOM 2200 C C . LEU B 1 106 ? -21.297 -4.16 0.103 1 96.81 106 LEU B C 1
ATOM 2202 O O . LEU B 1 106 ? -22.188 -3.377 0.44 1 96.81 106 LEU B O 1
ATOM 2206 N N . LEU B 1 107 ? -21.062 -5.305 0.728 1 97.62 107 LEU B N 1
ATOM 2207 C CA . LEU B 1 107 ? -22.047 -5.777 1.702 1 97.62 107 LEU B CA 1
ATOM 2208 C C . LEU B 1 107 ? -21.562 -5.516 3.125 1 97.62 107 LEU B C 1
ATOM 2210 O O . LEU B 1 107 ? -22.359 -5.188 4.004 1 97.62 107 LEU B O 1
ATOM 2214 N N . VAL B 1 108 ? -20.312 -5.609 3.361 1 98.25 108 VAL B N 1
ATOM 2215 C CA . VAL B 1 108 ? -19.812 -5.547 4.73 1 98.25 108 VAL B CA 1
ATOM 2216 C C . VAL B 1 108 ? -19.203 -4.18 4.996 1 98.25 108 VAL B C 1
ATOM 2218 O O . VAL B 1 108 ? -19.422 -3.58 6.051 1 98.25 108 VAL B O 1
ATOM 2221 N N . MET B 1 109 ? -18.484 -3.594 4.055 1 98.19 109 MET B N 1
ATOM 2222 C CA . MET B 1 109 ? -17.719 -2.383 4.312 1 98.19 109 MET B CA 1
ATOM 2223 C C . MET B 1 109 ? -18.516 -1.139 3.943 1 98.19 109 MET B C 1
ATOM 2225 O O . MET B 1 109 ? -18.125 -0.021 4.289 1 98.19 109 MET B O 1
ATOM 2229 N N . SER B 1 110 ? -19.625 -1.285 3.369 1 97.56 110 SER B N 1
ATOM 2230 C CA . SER B 1 110 ? -20.391 -0.174 2.797 1 97.56 110 SER B CA 1
ATOM 2231 C C . SER B 1 110 ? -20.781 0.837 3.867 1 97.56 110 SER B C 1
ATOM 2233 O O . SER B 1 110 ? -20.625 2.045 3.676 1 97.56 110 SER B O 1
ATOM 2235 N N . PRO B 1 111 ? -21.234 0.424 5.027 1 98.06 111 PRO B N 1
ATOM 2236 C CA . PRO B 1 111 ? -21.609 1.432 6.023 1 98.06 111 PRO B CA 1
ATOM 2237 C C . PRO B 1 111 ? -20.438 2.299 6.461 1 98.06 111 PRO B C 1
ATOM 2239 O O . PRO B 1 111 ? -20.562 3.52 6.57 1 98.06 111 PRO B O 1
ATOM 2242 N N . THR B 1 112 ? -19.312 1.673 6.68 1 98.25 112 THR B N 1
ATOM 2243 C CA . THR B 1 112 ? -18.125 2.41 7.082 1 98.25 112 THR B CA 1
ATOM 2244 C C . THR B 1 112 ? -17.641 3.32 5.953 1 98.25 112 THR B C 1
ATOM 2246 O O . THR B 1 112 ? -17.297 4.48 6.188 1 98.25 112 THR B O 1
ATOM 2249 N N . ASN B 1 113 ? -17.656 2.807 4.762 1 98.19 113 ASN B N 1
ATOM 2250 C CA . ASN B 1 113 ? -17.281 3.605 3.602 1 98.19 113 ASN B CA 1
ATOM 2251 C C . ASN B 1 113 ? -18.172 4.836 3.451 1 98.19 113 ASN B C 1
ATOM 2253 O O . ASN B 1 113 ? -17.672 5.938 3.211 1 98.19 113 ASN B O 1
ATOM 2257 N N . LYS B 1 114 ? -19.422 4.664 3.619 1 97.88 114 LYS B N 1
ATOM 2258 C CA . LYS B 1 114 ? -20.375 5.758 3.465 1 97.88 114 LYS B CA 1
ATOM 2259 C C . LYS B 1 114 ? -20.188 6.816 4.547 1 97.88 114 LYS B C 1
ATOM 2261 O O . LYS B 1 114 ? -20.266 8.016 4.27 1 97.88 114 LYS B O 1
ATOM 2266 N N . SER B 1 115 ? -19.922 6.391 5.719 1 97.75 115 SER B N 1
ATOM 2267 C CA . SER B 1 115 ? -19.688 7.324 6.816 1 97.75 115 SER B CA 1
ATOM 2268 C C . SER B 1 115 ? -18.438 8.164 6.57 1 97.75 115 SER B C 1
ATOM 2270 O O . SER B 1 115 ? -18.469 9.391 6.727 1 97.75 115 SER B O 1
ATOM 2272 N N . LEU B 1 116 ? -17.391 7.535 6.141 1 97.88 116 LEU B N 1
ATOM 2273 C CA . LEU B 1 116 ? -16.141 8.234 5.895 1 97.88 116 LEU B CA 1
ATOM 2274 C C . LEU B 1 116 ? -16.266 9.156 4.684 1 97.88 116 LEU B C 1
ATOM 2276 O O . LEU B 1 116 ? -15.75 10.281 4.699 1 97.88 116 LEU B O 1
ATOM 2280 N N . LEU B 1 117 ? -16.969 8.711 3.695 1 97.06 117 LEU B N 1
ATOM 2281 C CA . LEU B 1 117 ? -17.172 9.523 2.502 1 97.06 117 LEU B CA 1
ATOM 2282 C C . LEU B 1 117 ? -18.016 10.75 2.82 1 97.06 117 LEU B C 1
ATOM 2284 O O . LEU B 1 117 ? -17.734 11.844 2.328 1 97.06 117 LEU B O 1
ATOM 2288 N N . SER B 1 118 ? -18.984 10.539 3.613 1 96.38 118 SER B N 1
ATOM 2289 C CA . SER B 1 118 ? -19.828 11.656 4.031 1 96.38 118 SER B CA 1
ATOM 2290 C C . SER B 1 118 ? -19.016 12.695 4.801 1 96.38 118 SER B C 1
ATOM 2292 O O . SER B 1 118 ? -19.188 13.898 4.594 1 96.38 118 SER B O 1
ATOM 2294 N N . ARG B 1 119 ? -18.172 12.18 5.641 1 93.94 119 ARG B N 1
ATOM 2295 C CA . ARG B 1 119 ? -17.344 13.102 6.406 1 93.94 119 ARG B CA 1
ATOM 2296 C C . ARG B 1 119 ? -16.391 13.867 5.492 1 93.94 119 ARG B C 1
ATOM 2298 O O . ARG B 1 119 ? -16.125 15.055 5.699 1 93.94 119 ARG B O 1
ATOM 2305 N N . ALA B 1 120 ? -15.852 13.242 4.539 1 94.62 120 ALA B N 1
ATOM 2306 C CA . ALA B 1 120 ? -14.969 13.906 3.586 1 94.62 120 ALA B CA 1
ATOM 2307 C C . ALA B 1 120 ? -15.719 14.969 2.793 1 94.62 120 ALA B C 1
ATOM 2309 O O . ALA B 1 120 ? -15.164 16.031 2.488 1 94.62 120 ALA B O 1
ATOM 2310 N N . GLU B 1 121 ? -16.922 14.711 2.498 1 93.31 121 GLU B N 1
ATOM 2311 C CA . GLU B 1 121 ? -17.75 15.664 1.774 1 93.31 121 GLU B CA 1
ATOM 2312 C C . GLU B 1 121 ? -18.031 16.906 2.619 1 93.31 121 GLU B C 1
ATOM 2314 O O . GLU B 1 121 ? -17.984 18.031 2.111 1 93.31 121 GLU B O 1
ATOM 2319 N N . VAL B 1 122 ? -18.297 16.641 3.852 1 89.81 122 VAL B N 1
ATOM 2320 C CA . VAL B 1 122 ? -18.531 17.75 4.773 1 89.81 122 VAL B CA 1
ATOM 2321 C C . VAL B 1 122 ? -17.25 18.594 4.891 1 89.81 122 VAL B C 1
ATOM 2323 O O . VAL B 1 122 ? -17.312 19.828 4.895 1 89.81 122 VAL B O 1
ATOM 2326 N N . ALA B 1 123 ? -16.141 17.938 4.996 1 88.56 123 ALA B N 1
ATOM 2327 C CA . ALA B 1 123 ? -14.867 18.625 5.074 1 88.56 123 ALA B CA 1
ATOM 2328 C C . ALA B 1 123 ? -14.641 19.516 3.852 1 88.56 123 ALA B C 1
ATOM 2330 O O . ALA B 1 123 ? -14.148 20.641 3.973 1 88.56 123 ALA B O 1
ATOM 2331 N N . ASP B 1 124 ? -14.953 19.078 2.711 1 87.56 124 ASP B N 1
ATOM 2332 C CA . ASP B 1 124 ? -14.828 19.844 1.478 1 87.56 124 ASP B CA 1
ATOM 2333 C C . ASP B 1 124 ? -15.719 21.094 1.517 1 87.56 124 ASP B C 1
ATOM 2335 O O . ASP B 1 124 ? -15.289 22.172 1.146 1 87.56 124 ASP B O 1
ATOM 2339 N N . ALA B 1 125 ? -16.938 20.844 1.953 1 86 125 ALA B N 1
ATOM 2340 C CA . ALA B 1 125 ? -17.891 21.938 2.029 1 86 125 ALA B CA 1
ATOM 2341 C C . ALA B 1 125 ? -17.406 23.016 2.998 1 86 125 ALA B C 1
ATOM 2343 O O . ALA B 1 125 ? -17.547 24.203 2.721 1 86 125 ALA B O 1
ATOM 2344 N N . GLU B 1 126 ? -16.859 22.594 4.062 1 82.31 126 GLU B N 1
ATOM 2345 C CA . GLU B 1 126 ? -16.344 23.531 5.066 1 82.31 126 GLU B CA 1
ATOM 2346 C C . GLU B 1 126 ? -15.141 24.297 4.539 1 82.31 126 GLU B C 1
ATOM 2348 O O . GLU B 1 126 ? -14.945 25.469 4.883 1 82.31 126 GLU B O 1
ATOM 2353 N N . SER B 1 127 ? -14.312 23.672 3.85 1 79.88 127 SER B N 1
ATOM 2354 C CA . SER B 1 127 ? -13.133 24.328 3.279 1 79.88 127 SER B CA 1
ATOM 2355 C C . SER B 1 127 ? -13.531 25.375 2.244 1 79.88 127 SER B C 1
ATOM 2357 O O . SER B 1 127 ? -12.875 26.406 2.123 1 79.88 127 SER B O 1
ATOM 2359 N N . MET B 1 128 ? -14.484 25.125 1.52 1 79.19 128 MET B N 1
ATOM 2360 C CA . MET B 1 128 ? -14.961 26.047 0.49 1 79.19 128 MET B CA 1
ATOM 2361 C C . MET B 1 128 ? -15.617 27.281 1.117 1 79.19 128 MET B C 1
ATOM 2363 O O . MET B 1 128 ? -15.523 28.375 0.577 1 79.19 128 MET B O 1
ATOM 2367 N N . THR B 1 129 ? -16.266 27.094 2.275 1 74.94 129 THR B N 1
ATOM 2368 C CA . THR B 1 129 ? -17 28.188 2.912 1 74.94 129 THR B CA 1
ATOM 2369 C C . THR B 1 129 ? -16.094 28.922 3.898 1 74.94 129 THR B C 1
ATOM 2371 O O . THR B 1 129 ? -16.453 30.016 4.379 1 74.94 129 THR B O 1
ATOM 2374 N N . GLY B 1 130 ? -14.836 28.516 4.09 1 64.88 130 GLY B N 1
ATOM 2375 C CA . GLY B 1 130 ? -13.93 29.125 5.047 1 64.88 130 GLY B CA 1
ATOM 2376 C C . GLY B 1 130 ? -14.344 28.906 6.488 1 64.88 130 GLY B C 1
ATOM 2377 O O . GLY B 1 130 ? -13.719 29.438 7.41 1 64.88 130 GLY B O 1
ATOM 2378 N N . VAL B 1 131 ? -15.344 28.109 6.773 1 60.34 131 VAL B N 1
ATOM 2379 C CA . VAL B 1 131 ? -15.906 27.875 8.094 1 60.34 131 VAL B CA 1
ATOM 2380 C C . VAL B 1 131 ? -15.031 26.891 8.875 1 60.34 131 VAL B C 1
ATOM 2382 O O . VAL B 1 131 ? -14.984 26.938 10.102 1 60.34 131 VAL B O 1
ATOM 2385 N N . SER B 1 132 ? -14.195 26.047 8.18 1 59.59 132 SER B N 1
ATOM 2386 C CA . SER B 1 132 ? -13.445 24.969 8.82 1 59.59 132 SER B CA 1
ATOM 2387 C C . SER B 1 132 ? -12.398 25.516 9.773 1 59.59 132 SER B C 1
ATOM 2389 O O . SER B 1 132 ? -12.266 25.031 10.906 1 59.59 132 SER B O 1
ATOM 2391 N N . LYS B 1 133 ? -11.664 26.562 9.344 1 56.97 133 LYS B N 1
ATOM 2392 C CA . LYS B 1 133 ? -10.648 27.188 10.195 1 56.97 133 LYS B CA 1
ATOM 2393 C C . LYS B 1 133 ? -11.273 27.844 11.414 1 56.97 133 LYS B C 1
ATOM 2395 O O . LYS B 1 133 ? -10.727 27.781 12.516 1 56.97 133 LYS B O 1
ATOM 2400 N N . ALA B 1 134 ? -12.406 28.422 11.227 1 55.94 134 ALA B N 1
ATOM 2401 C CA . ALA B 1 134 ? -13.125 29.109 12.289 1 55.94 134 ALA B CA 1
ATOM 2402 C C . ALA B 1 134 ? -13.68 28.125 13.312 1 55.94 134 ALA B C 1
ATOM 2404 O O . ALA B 1 134 ? -13.586 28.359 14.523 1 55.94 134 ALA B O 1
ATOM 2405 N N . LYS B 1 135 ? -14.148 27 12.781 1 60.94 135 LYS B N 1
ATOM 2406 C CA . LYS B 1 135 ? -14.727 25.984 13.656 1 60.94 135 LYS B CA 1
ATOM 2407 C C . LYS B 1 135 ? -13.641 25.234 14.422 1 60.94 135 LYS B C 1
ATOM 2409 O O . LYS B 1 135 ? -13.805 24.922 15.602 1 60.94 135 LYS B O 1
ATOM 2414 N N . GLU B 1 136 ? -12.57 24.906 13.641 1 58.88 136 GLU B N 1
ATOM 2415 C CA . GLU B 1 136 ? -11.469 24.219 14.32 1 58.88 136 GLU B CA 1
ATOM 2416 C C . GLU B 1 136 ? -10.875 25.094 15.422 1 58.88 136 GLU B C 1
ATOM 2418 O O . GLU B 1 136 ? -10.602 24.609 16.516 1 58.88 136 GLU B O 1
ATOM 2423 N N . ALA B 1 137 ? -10.703 26.406 15.07 1 54.88 137 ALA B N 1
ATOM 2424 C CA . ALA B 1 137 ? -10.227 27.391 16.031 1 54.88 137 ALA B CA 1
ATOM 2425 C C . ALA B 1 137 ? -11.227 27.562 17.172 1 54.88 137 ALA B C 1
ATOM 2427 O O . ALA B 1 137 ? -10.836 27.641 18.344 1 54.88 137 ALA B O 1
ATOM 2428 N N . ALA B 1 138 ? -12.453 27.625 16.906 1 57.16 138 ALA B N 1
ATOM 2429 C CA . ALA B 1 138 ? -13.508 27.781 17.891 1 57.16 138 ALA B CA 1
ATOM 2430 C C . ALA B 1 138 ? -13.641 26.547 18.766 1 57.16 138 ALA B C 1
ATOM 2432 O O . ALA B 1 138 ? -13.867 26.641 19.969 1 57.16 138 ALA B O 1
ATOM 2433 N N . SER B 1 139 ? -13.43 25.406 18.078 1 59.59 139 SER B N 1
ATOM 2434 C CA . SER B 1 139 ? -13.555 24.156 18.828 1 59.59 139 SER B CA 1
ATOM 2435 C C . SER B 1 139 ? -12.398 23.984 19.812 1 59.59 139 SER B C 1
ATOM 2437 O O . SER B 1 139 ? -12.602 23.578 20.953 1 59.59 139 SER B O 1
ATOM 2439 N N . LYS B 1 140 ? -11.188 24.328 19.375 1 56.59 140 LYS B N 1
ATOM 2440 C CA . LYS B 1 140 ? -10.023 24.266 20.266 1 56.59 140 LYS B CA 1
ATOM 2441 C C . LYS B 1 140 ? -10.18 25.25 21.438 1 56.59 140 LYS B C 1
ATOM 2443 O O . LYS B 1 140 ? -9.781 24.938 22.562 1 56.59 140 LYS B O 1
ATOM 2448 N N . ALA B 1 141 ? -10.758 26.469 21.188 1 54.34 141 ALA B N 1
ATOM 2449 C CA . ALA B 1 141 ? -10.914 27.5 22.203 1 54.34 141 ALA B CA 1
ATOM 2450 C C . ALA B 1 141 ? -12.094 27.203 23.125 1 54.34 141 ALA B C 1
ATOM 2452 O O . ALA B 1 141 ? -12.023 27.453 24.328 1 54.34 141 ALA B O 1
ATOM 2453 N N . SER B 1 142 ? -13.18 26.641 22.484 1 57.56 142 SER B N 1
ATOM 2454 C CA . SER B 1 142 ? -14.391 26.516 23.297 1 57.56 142 SER B CA 1
ATOM 2455 C C . SER B 1 142 ? -14.5 25.141 23.938 1 57.56 142 SER B C 1
ATOM 2457 O O . SER B 1 142 ? -15.336 24.922 24.812 1 57.56 142 SER B O 1
ATOM 2459 N N . GLY B 1 143 ? -13.398 24.219 23.719 1 59.03 143 GLY B N 1
ATOM 2460 C CA . GLY B 1 143 ? -13.625 22.891 24.281 1 59.03 143 GLY B CA 1
ATOM 2461 C C . GLY B 1 143 ? -14.883 22.219 23.766 1 59.03 143 GLY B C 1
ATOM 2462 O O . GLY B 1 143 ? -15.578 21.531 24.516 1 59.03 143 GLY B O 1
ATOM 2463 N N . ASP B 1 144 ? -15.234 22.609 22.5 1 59.84 144 ASP B N 1
ATOM 2464 C CA . ASP B 1 144 ? -16.516 22.172 21.969 1 59.84 144 ASP B CA 1
ATOM 2465 C C . ASP B 1 144 ? -16.594 20.656 21.922 1 59.84 144 ASP B C 1
ATOM 2467 O O . ASP B 1 144 ? -15.836 20 21.219 1 59.84 144 ASP B O 1
ATOM 2471 N N . SER B 1 145 ? -17.297 20.094 22.781 1 71.81 145 SER B N 1
ATOM 2472 C CA . SER B 1 145 ? -17.547 18.672 23.016 1 71.81 145 SER B CA 1
ATOM 2473 C C . SER B 1 145 ? -18.047 17.984 21.75 1 71.81 145 SER B C 1
ATOM 2475 O O . SER B 1 145 ? -17.703 16.828 21.484 1 71.81 145 SER B O 1
ATOM 2477 N N . LYS B 1 146 ? -18.797 18.688 20.938 1 72.31 146 LYS B N 1
ATOM 2478 C CA . LYS B 1 146 ? -19.344 18.062 19.734 1 72.31 146 LYS B CA 1
ATOM 2479 C C . LYS B 1 146 ? -18.234 17.812 18.703 1 72.31 146 LYS B C 1
ATOM 2481 O O . LYS B 1 146 ? -18.156 16.734 18.109 1 72.31 146 LYS B O 1
ATOM 2486 N N . ALA B 1 147 ? -17.344 18.75 18.5 1 71 147 ALA B N 1
ATOM 2487 C CA . ALA B 1 147 ? -16.234 18.609 17.547 1 71 147 ALA B CA 1
ATOM 2488 C C . ALA B 1 147 ? -15.297 17.484 17.969 1 71 147 ALA B C 1
ATOM 2490 O O . ALA B 1 147 ? -14.852 16.688 17.125 1 71 147 ALA B O 1
ATOM 2491 N N . THR B 1 148 ? -15.125 17.422 19.156 1 77.56 148 THR B N 1
ATOM 2492 C CA . THR B 1 148 ? -14.273 16.359 19.688 1 77.56 148 THR B CA 1
ATOM 2493 C C . THR B 1 148 ? -14.914 15 19.484 1 77.56 148 THR B C 1
ATOM 2495 O O . THR B 1 148 ? -14.234 14.031 19.125 1 77.56 148 THR B O 1
ATOM 2498 N N . ARG B 1 149 ? -16.219 14.938 19.656 1 83.69 149 ARG B N 1
ATOM 2499 C CA . ARG B 1 149 ? -16.922 13.68 19.469 1 83.69 149 ARG B CA 1
ATOM 2500 C C . ARG B 1 149 ? -16.891 13.25 18 1 83.69 149 ARG B C 1
ATOM 2502 O O . ARG B 1 149 ? -16.703 12.07 17.703 1 83.69 149 ARG B O 1
ATOM 2509 N N . GLU B 1 150 ? -17.047 14.188 17.141 1 84.81 150 GLU B N 1
ATOM 2510 C CA . GLU B 1 150 ? -17 13.891 15.719 1 84.81 150 GLU B CA 1
ATOM 2511 C C . GLU B 1 150 ? -15.609 13.438 15.289 1 84.81 150 GLU B C 1
ATOM 2513 O O . GLU B 1 150 ? -15.477 12.531 14.461 1 84.81 150 GLU B O 1
ATOM 2518 N N . ASP B 1 151 ? -14.656 14.055 15.859 1 86.81 151 ASP B N 1
ATOM 2519 C CA . ASP B 1 151 ? -13.281 13.672 15.555 1 86.81 151 ASP B CA 1
ATOM 2520 C C . ASP B 1 151 ? -13 12.234 15.984 1 86.81 151 ASP B C 1
ATOM 2522 O O . ASP B 1 151 ? -12.406 11.453 15.234 1 86.81 151 ASP B O 1
ATOM 2526 N N . VAL B 1 152 ? -13.453 11.961 17.125 1 90.12 152 VAL B N 1
ATOM 2527 C CA . VAL B 1 152 ? -13.258 10.617 17.656 1 90.12 152 VAL B CA 1
ATOM 2528 C C . VAL B 1 152 ? -14.008 9.602 16.797 1 90.12 152 VAL B C 1
ATOM 2530 O O . VAL B 1 152 ? -13.523 8.5 16.547 1 90.12 152 VAL B O 1
ATOM 2533 N N . GLU B 1 153 ? -15.125 9.938 16.328 1 93.56 153 GLU B N 1
ATOM 2534 C CA . GLU B 1 153 ? -15.93 9.062 15.492 1 93.56 153 GLU B CA 1
ATOM 2535 C C . GLU B 1 153 ? -15.211 8.742 14.18 1 93.56 153 GLU B C 1
ATOM 2537 O O . GLU B 1 153 ? -15.188 7.59 13.742 1 93.56 153 GLU B O 1
ATOM 2542 N N . VAL B 1 154 ? -14.672 9.742 13.594 1 94.5 154 VAL B N 1
ATOM 2543 C CA . VAL B 1 154 ? -13.953 9.539 12.336 1 94.5 154 VAL B CA 1
ATOM 2544 C C . VAL B 1 154 ? -12.766 8.609 12.562 1 94.5 154 VAL B C 1
ATOM 2546 O O . VAL B 1 154 ? -12.523 7.699 11.766 1 94.5 154 VAL B O 1
ATOM 2549 N N . LEU B 1 155 ? -12.07 8.812 13.625 1 94.88 155 LEU B N 1
ATOM 2550 C CA . LEU B 1 155 ? -10.93 7.961 13.922 1 94.88 155 LEU B CA 1
ATOM 2551 C C . LEU B 1 155 ? -11.375 6.523 14.164 1 94.88 155 LEU B C 1
ATOM 2553 O O . LEU B 1 155 ? -10.688 5.578 13.766 1 94.88 155 LEU B O 1
ATOM 2557 N N . ASN B 1 156 ? -12.508 6.379 14.773 1 95.56 156 ASN B N 1
ATOM 2558 C CA . ASN B 1 156 ? -13.055 5.043 14.977 1 95.56 156 ASN B CA 1
ATOM 2559 C C . ASN B 1 156 ? -13.461 4.395 13.656 1 95.56 156 ASN B C 1
ATOM 2561 O O . ASN B 1 156 ? -13.258 3.195 13.461 1 95.56 156 ASN B O 1
ATOM 2565 N N . TRP B 1 157 ? -14.047 5.148 12.789 1 97.12 157 TRP B N 1
ATOM 2566 C CA . TRP B 1 157 ? -14.398 4.629 11.469 1 97.12 157 TRP B CA 1
ATOM 2567 C C . TRP B 1 157 ? -13.141 4.207 10.703 1 97.12 157 TRP B C 1
ATOM 2569 O O . TRP B 1 157 ? -13.141 3.182 10.023 1 97.12 157 TRP B O 1
ATOM 2579 N N . LEU B 1 158 ? -12.102 4.984 10.828 1 97.5 158 LEU B N 1
ATOM 2580 C CA . LEU B 1 158 ? -10.852 4.656 10.141 1 97.5 158 LEU B CA 1
ATOM 2581 C C . LEU B 1 158 ? -10.266 3.359 10.688 1 97.5 158 LEU B C 1
ATOM 2583 O O . LEU B 1 158 ? -9.812 2.51 9.914 1 97.5 158 LEU B O 1
ATOM 2587 N N . LYS B 1 159 ? -10.273 3.264 11.953 1 96.81 159 LYS B N 1
ATOM 2588 C CA . LYS B 1 159 ? -9.781 2.035 12.57 1 96.81 159 LYS B CA 1
ATOM 2589 C C . LYS B 1 159 ? -10.609 0.831 12.133 1 96.81 159 LYS B C 1
ATOM 2591 O O . LYS B 1 159 ? -10.062 -0.206 11.758 1 96.81 159 LYS B O 1
ATOM 2596 N N . GLY B 1 160 ? -11.891 0.942 12.219 1 98 160 GLY B N 1
ATOM 2597 C CA . GLY B 1 160 ? -12.773 -0.116 11.75 1 98 160 GLY B CA 1
ATOM 2598 C C . GLY B 1 160 ? -12.562 -0.461 10.289 1 98 160 GLY B C 1
ATOM 2599 O O . GLY B 1 160 ? -12.547 -1.637 9.922 1 98 160 GLY B O 1
ATOM 2600 N N . TRP B 1 161 ? -12.43 0.55 9.508 1 98.31 161 TRP B N 1
ATOM 2601 C CA . TRP B 1 161 ? -12.172 0.347 8.086 1 98.31 161 TRP B CA 1
ATOM 2602 C C . TRP B 1 161 ? -10.891 -0.44 7.867 1 98.31 161 TRP B C 1
ATOM 2604 O O . TRP B 1 161 ? -10.844 -1.355 7.043 1 98.31 161 TRP B O 1
ATOM 2614 N N . ALA B 1 162 ? -9.844 -0.055 8.562 1 98.12 162 ALA B N 1
ATOM 2615 C CA . ALA B 1 162 ? -8.562 -0.739 8.43 1 98.12 162 ALA B CA 1
ATOM 2616 C C . ALA B 1 162 ? -8.688 -2.217 8.789 1 98.12 162 ALA B C 1
ATOM 2618 O O . ALA B 1 162 ? -8.102 -3.074 8.117 1 98.12 162 ALA B O 1
ATOM 2619 N N . GLU B 1 163 ? -9.422 -2.496 9.805 1 98.31 163 GLU B N 1
ATOM 2620 C CA . GLU B 1 163 ? -9.617 -3.879 10.227 1 98.31 163 GLU B CA 1
ATOM 2621 C C . GLU B 1 163 ? -10.406 -4.668 9.188 1 98.31 163 GLU B C 1
ATOM 2623 O O . GLU B 1 163 ? -10.055 -5.801 8.859 1 98.31 163 GLU B O 1
ATOM 2628 N N . LEU B 1 164 ? -11.438 -4.145 8.695 1 98.38 164 LEU B N 1
ATOM 2629 C CA . LEU B 1 164 ? -12.211 -4.789 7.637 1 98.38 164 LEU B CA 1
ATOM 2630 C C . LEU B 1 164 ? -11.359 -5.012 6.398 1 98.38 164 LEU B C 1
ATOM 2632 O O . LEU B 1 164 ? -11.469 -6.051 5.738 1 98.38 164 LEU B O 1
ATOM 2636 N N . ASN B 1 165 ? -10.562 -4.008 6.125 1 98 165 ASN B N 1
ATOM 2637 C CA . ASN B 1 165 ? -9.695 -4.086 4.957 1 98 165 ASN B CA 1
ATOM 2638 C C . ASN B 1 165 ? -8.656 -5.195 5.105 1 98 165 ASN B C 1
ATOM 2640 O O . ASN B 1 165 ? -8.289 -5.844 4.121 1 98 165 ASN B O 1
ATOM 2644 N N . VAL B 1 166 ? -8.188 -5.449 6.309 1 97.25 166 VAL B N 1
ATOM 2645 C CA . VAL B 1 166 ? -7.285 -6.57 6.551 1 97.25 166 VAL B CA 1
ATOM 2646 C C . VAL B 1 166 ? -8 -7.883 6.238 1 97.25 166 VAL B C 1
ATOM 2648 O O . VAL B 1 166 ? -7.438 -8.766 5.586 1 97.25 166 VAL B O 1
ATOM 2651 N N . VAL B 1 167 ? -9.195 -7.984 6.699 1 98 167 VAL B N 1
ATOM 2652 C CA . VAL B 1 167 ? -9.977 -9.188 6.414 1 98 167 VAL B CA 1
ATOM 2653 C C . VAL B 1 167 ? -10.148 -9.344 4.906 1 98 167 VAL B C 1
ATOM 2655 O O . VAL B 1 167 ? -9.977 -10.445 4.367 1 98 167 VAL B O 1
ATOM 2658 N N . ARG B 1 168 ? -10.445 -8.281 4.258 1 96.94 168 ARG B N 1
ATOM 2659 C CA . ARG B 1 168 ? -10.609 -8.289 2.809 1 96.94 168 ARG B CA 1
ATOM 2660 C C . ARG B 1 168 ? -9.352 -8.805 2.117 1 96.94 168 ARG B C 1
ATOM 2662 O O . ARG B 1 168 ? -9.438 -9.523 1.123 1 96.94 168 ARG B O 1
ATOM 2669 N N . SER B 1 169 ? -8.211 -8.453 2.615 1 96.06 169 SER B N 1
ATOM 2670 C CA . SER B 1 169 ? -6.949 -8.844 1.998 1 96.06 169 SER B CA 1
ATOM 2671 C C . SER B 1 169 ? -6.723 -10.352 2.104 1 96.06 169 SER B C 1
ATOM 2673 O O . SER B 1 169 ? -5.941 -10.922 1.341 1 96.06 169 SER B O 1
ATOM 2675 N N . LEU B 1 170 ? -7.398 -11.039 3.014 1 97 170 LEU B N 1
ATOM 2676 C CA . LEU B 1 170 ? -7.227 -12.469 3.213 1 97 170 LEU B CA 1
ATOM 2677 C C . LEU B 1 170 ? -7.848 -13.258 2.064 1 97 170 LEU B C 1
ATOM 2679 O O . LEU B 1 170 ? -7.445 -14.391 1.794 1 97 170 LEU B O 1
ATOM 2683 N N . PHE B 1 171 ? -8.797 -12.633 1.415 1 96.81 171 PHE B N 1
ATOM 2684 C CA . PHE B 1 171 ? -9.469 -13.336 0.325 1 96.81 171 PHE B CA 1
ATOM 2685 C C . PHE B 1 171 ? -8.5 -13.586 -0.829 1 96.81 171 PHE B C 1
ATOM 2687 O O . PHE B 1 171 ? -8.227 -14.742 -1.175 1 96.81 171 PHE B O 1
ATOM 2694 N N . PRO B 1 172 ? -7.965 -12.562 -1.383 1 95.69 172 PRO B N 1
ATOM 2695 C CA . PRO B 1 172 ? -7.02 -12.828 -2.469 1 95.69 172 PRO B CA 1
ATOM 2696 C C . PRO B 1 172 ? -5.773 -13.578 -1.999 1 95.69 172 PRO B C 1
ATOM 2698 O O . PRO B 1 172 ? -5.176 -14.336 -2.768 1 95.69 172 PRO B O 1
ATOM 2701 N N . LEU B 1 173 ? -5.367 -13.422 -0.759 1 94.69 173 LEU B N 1
ATOM 2702 C CA . LEU B 1 173 ? -4.25 -14.203 -0.24 1 94.69 173 LEU B CA 1
ATOM 2703 C C . LEU B 1 173 ? -4.578 -15.695 -0.256 1 94.69 173 LEU B C 1
ATOM 2705 O O . LEU B 1 173 ? -3.791 -16.5 -0.759 1 94.69 173 LEU B O 1
ATOM 2709 N N . ALA B 1 174 ? -5.707 -16.016 0.281 1 97.12 174 ALA B N 1
ATOM 2710 C CA . ALA B 1 174 ? -6.148 -17.406 0.275 1 97.12 174 ALA B CA 1
ATOM 2711 C C . ALA B 1 174 ? -6.32 -17.922 -1.151 1 97.12 174 ALA B C 1
ATOM 2713 O O . ALA B 1 174 ? -5.996 -19.078 -1.445 1 97.12 174 ALA B O 1
ATOM 2714 N N . GLY B 1 175 ? -6.883 -17.062 -2.006 1 96.5 175 GLY B N 1
ATOM 2715 C CA . GLY B 1 175 ? -7.023 -17.453 -3.402 1 96.5 175 GLY B CA 1
ATOM 2716 C C . GLY B 1 175 ? -5.699 -17.781 -4.066 1 96.5 175 GLY B C 1
ATOM 2717 O O . GLY B 1 175 ? -5.586 -18.781 -4.781 1 96.5 175 GLY B O 1
ATOM 2718 N N . THR B 1 176 ? -4.746 -16.969 -3.826 1 91.94 176 THR B N 1
ATOM 2719 C CA . THR B 1 176 ? -3.42 -17.188 -4.395 1 91.94 176 THR B CA 1
ATOM 2720 C C . THR B 1 176 ? -2.816 -18.484 -3.875 1 91.94 176 THR B C 1
ATOM 2722 O O . THR B 1 176 ? -2.203 -19.234 -4.637 1 91.94 176 THR B O 1
ATOM 2725 N N . LEU B 1 177 ? -2.975 -18.766 -2.639 1 93.25 177 LEU B N 1
ATOM 2726 C CA . LEU B 1 177 ? -2.459 -20 -2.057 1 93.25 177 LEU B CA 1
ATOM 2727 C C . LEU B 1 177 ? -3.164 -21.219 -2.646 1 93.25 177 LEU B C 1
ATOM 2729 O O . LEU B 1 177 ? -2.531 -22.234 -2.902 1 93.25 177 LEU B O 1
ATOM 2733 N N . ALA B 1 178 ? -4.461 -21.109 -2.842 1 96 178 ALA B N 1
ATOM 2734 C CA . ALA B 1 178 ? -5.207 -22.188 -3.48 1 96 178 ALA B CA 1
ATOM 2735 C C . ALA B 1 178 ? -4.699 -22.453 -4.895 1 96 178 ALA B C 1
ATOM 2737 O O . ALA B 1 178 ? -4.531 -23.594 -5.301 1 96 178 ALA B O 1
ATOM 2738 N N . ALA B 1 179 ? -4.508 -21.422 -5.629 1 93.5 179 ALA B N 1
ATOM 2739 C CA . ALA B 1 179 ? -4.016 -21.547 -6.996 1 93.5 179 ALA B CA 1
A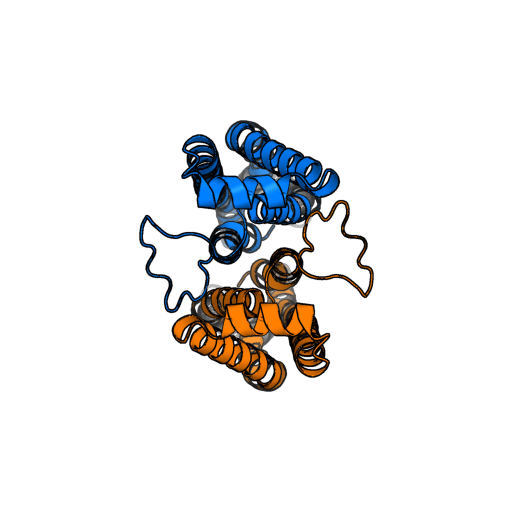TOM 2740 C C . ALA B 1 179 ? -2.619 -22.172 -7.016 1 93.5 179 ALA B C 1
ATOM 2742 O O . ALA B 1 179 ? -2.305 -22.984 -7.891 1 93.5 179 ALA B O 1
ATOM 2743 N N . LEU B 1 180 ? -1.779 -21.766 -6.055 1 86.81 180 LEU B N 1
ATOM 2744 C CA . LEU B 1 180 ? -0.444 -22.344 -5.949 1 86.81 180 LEU B CA 1
ATOM 2745 C C . LEU B 1 180 ? -0.518 -23.828 -5.645 1 86.81 180 LEU B C 1
ATOM 2747 O O . LEU B 1 180 ? 0.24 -24.625 -6.207 1 86.81 180 LEU B O 1
ATOM 2751 N N . TYR B 1 181 ? -1.406 -24.156 -4.785 1 90.12 181 TYR B N 1
ATOM 2752 C CA . TYR B 1 181 ? -1.61 -25.562 -4.453 1 90.12 181 TYR B CA 1
ATOM 2753 C C . TYR B 1 181 ? -2.062 -26.359 -5.672 1 90.12 181 TYR B C 1
ATOM 2755 O O . TYR B 1 181 ? -1.58 -27.469 -5.918 1 90.12 181 TYR B O 1
ATOM 2763 N N . ALA B 1 182 ? -2.912 -25.828 -6.457 1 89.69 182 ALA B N 1
ATOM 2764 C CA . ALA B 1 182 ? -3.412 -26.469 -7.668 1 89.69 182 ALA B CA 1
ATOM 2765 C C . ALA B 1 182 ? -2.285 -26.719 -8.664 1 89.69 182 ALA B C 1
ATOM 2767 O O . ALA B 1 182 ? -2.271 -27.734 -9.367 1 89.69 182 ALA B O 1
ATOM 2768 N N . THR B 1 183 ? -1.403 -25.812 -8.703 1 81.56 183 THR B N 1
ATOM 2769 C CA . THR B 1 183 ? -0.32 -25.859 -9.68 1 81.56 183 THR B CA 1
ATOM 2770 C C . THR B 1 183 ? 0.751 -26.859 -9.25 1 81.56 183 THR B C 1
ATOM 2772 O O . THR B 1 183 ? 1.335 -27.547 -10.086 1 81.56 183 THR B O 1
ATOM 2775 N N . LEU B 1 184 ? 0.95 -26.969 -7.977 1 77.75 184 LEU B N 1
ATOM 2776 C CA . LEU B 1 184 ? 2.082 -27.75 -7.488 1 77.75 184 LEU B CA 1
ATOM 2777 C C . LEU B 1 184 ? 1.657 -29.188 -7.172 1 77.75 184 LEU B C 1
ATOM 2779 O O . LEU B 1 184 ? 2.5 -30.078 -7.086 1 77.75 184 LEU B O 1
ATOM 2783 N N . TYR B 1 185 ? 0.387 -29.531 -6.934 1 75.81 185 TYR B N 1
ATOM 2784 C CA . TYR B 1 185 ? -0.079 -30.859 -6.555 1 75.81 185 TYR B CA 1
ATOM 2785 C C . TYR B 1 185 ? -1.29 -31.266 -7.387 1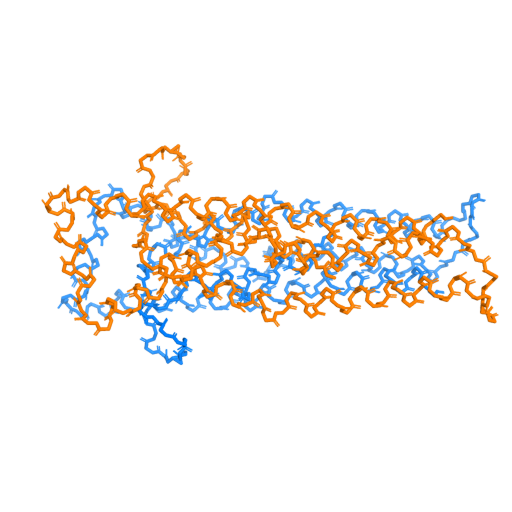 75.81 185 TYR B C 1
ATOM 2787 O O . TYR B 1 185 ? -1.474 -32.438 -7.684 1 75.81 185 TYR B O 1
#

Solvent-accessible surface area (backbone atoms only — not comparable to full-atom values): 18222 Å² total; per-residue (Å²): 94,49,32,36,34,48,32,36,45,41,72,33,39,50,57,34,59,52,35,41,57,58,57,59,84,72,70,85,47,95,83,63,52,42,54,43,59,62,51,53,40,32,38,30,49,46,53,38,47,50,54,46,65,73,43,49,60,60,38,21,49,52,44,18,48,54,27,37,49,51,14,50,48,25,54,38,63,41,101,83,40,73,56,34,62,68,45,13,51,29,17,39,50,15,14,52,28,26,44,42,45,57,59,45,42,67,69,68,41,37,68,52,52,50,53,46,48,52,48,21,50,50,31,37,53,27,47,74,69,57,48,44,64,53,48,54,52,45,28,69,73,64,63,38,62,66,58,54,50,52,48,52,49,52,53,49,44,51,52,52,45,30,54,52,39,45,57,47,21,47,31,29,44,51,11,52,51,33,38,50,49,35,73,76,105,95,50,34,37,34,48,32,36,45,42,71,33,41,50,55,33,60,52,34,43,56,59,58,57,83,74,70,85,48,96,83,64,52,43,54,45,59,62,50,53,40,31,41,30,47,47,53,40,48,51,55,45,64,73,44,49,58,57,37,21,51,53,44,16,48,52,27,38,49,48,15,51,47,26,53,40,64,40,102,84,41,76,53,33,62,69,45,12,52,30,17,39,49,14,14,52,28,25,42,42,45,56,59,46,43,66,68,67,41,38,68,52,51,51,53,46,48,51,48,21,51,50,32,36,54,26,47,74,69,58,47,44,64,54,48,53,52,45,30,71,73,63,64,38,62,65,58,54,50,52,48,52,49,52,53,49,45,50,52,51,45,30,53,54,40,46,58,47,20,47,30,29,44,51,11,52,51,33,37,49,49,35,72,75,107